Protein AF-A0A7C1BLU1-F1 (afdb_monomer_lite)

pLDDT: mean 86.49, std 14.24, range [40.28, 98.31]

Secondary structure (DSSP, 8-state):
----GGGS--HHHHHHHHHHHHHHHHHHHTHHHHHHHHHHHHHHHHHHHHHHHHHHHHHHHHHHHHHTT-TTHHHHHHHHHHHHHHHHHHHHHHHHHHHHHH-TTTT-SSGGGSS------TT---HHHHHHTTS-S-HHHHHHHT-HHHHHHHHHHHHHHHTTS-HHHHHHHHHHHHHHHHHHHHHHHHHHHHHHHHHHHHHHHHHHHHTTHHHHHHHHHHHHHHHHHHHIIIIIHHHHHHHHH-S-HHHHHHHTTTT-

Foldseek 3Di:
DDDDPVVPADLVNLQVVLLVLLLVLLVPCQPNLQVVLVVLLVVLVVLVLLLVLLLLLLVLLLVLLVQLPDPCSVVVVVVVVVVCVQLVVVLVVLLCVLCVVLVQCPVDPPPPPPDPPPPPVVVDCDPVNVVVLLDDPDVVVCVVVSSRNVSNSVSNVNSNVLSVDDPVSSVVVSVVSVVSNVVSVVSVVVSSVSSSRNSSSVSSNCCSRPNPPVVVSVVSVVVSVVVSVVCSVVPVVQVVCCVPPVDRSVVVVVVCVVVD

Radius of gyration: 22.48 Å; chains: 1; bounding box: 50×52×57 Å

Structure (mmCIF, N/CA/C/O backbone):
data_AF-A0A7C1BLU1-F1
#
_entry.id   AF-A0A7C1BLU1-F1
#
loop_
_atom_site.group_PDB
_atom_site.id
_atom_site.type_symbol
_atom_site.label_atom_id
_atom_site.label_alt_id
_atom_site.label_comp_id
_atom_site.label_asym_id
_atom_site.label_entity_id
_atom_site.label_seq_id
_atom_site.pdbx_PDB_ins_code
_atom_site.Cartn_x
_atom_site.Cartn_y
_atom_site.Cartn_z
_atom_site.occupancy
_atom_site.B_iso_or_equiv
_atom_site.auth_seq_id
_atom_site.auth_comp_id
_atom_site.auth_asym_id
_atom_site.auth_atom_id
_atom_site.pdbx_PDB_model_num
ATOM 1 N N . MET A 1 1 ? -13.754 27.066 -26.733 1.00 41.97 1 MET A N 1
ATOM 2 C CA . MET A 1 1 ? -12.354 26.581 -26.730 1.00 41.97 1 MET A CA 1
ATOM 3 C C . MET A 1 1 ? -12.355 25.057 -26.610 1.00 41.97 1 MET A C 1
ATOM 5 O O . MET A 1 1 ? -12.914 24.528 -25.655 1.00 41.97 1 MET A O 1
ATOM 9 N N . LYS A 1 2 ? -11.877 24.366 -27.651 1.00 43.19 2 LYS A N 1
ATOM 10 C CA . LYS A 1 2 ? -12.062 22.926 -27.914 1.00 43.19 2 LYS A CA 1
ATOM 11 C C . LYS A 1 2 ? -11.505 22.060 -26.770 1.00 43.19 2 LYS A C 1
ATOM 13 O O . LYS A 1 2 ? -10.324 22.132 -26.448 1.00 43.19 2 LYS A O 1
ATOM 18 N N . ARG A 1 3 ? -12.368 21.250 -26.148 1.00 50.28 3 ARG A N 1
ATOM 19 C CA . ARG A 1 3 ? -12.013 20.297 -25.084 1.00 50.28 3 ARG A CA 1
ATOM 20 C C . ARG A 1 3 ? -11.235 19.128 -25.708 1.00 50.28 3 ARG A C 1
ATOM 22 O O . ARG A 1 3 ? -11.831 18.284 -26.366 1.00 50.28 3 ARG A O 1
ATOM 29 N N . GLY A 1 4 ? -9.910 19.133 -25.555 1.00 49.53 4 GLY A N 1
ATOM 30 C CA . GLY A 1 4 ? -9.003 18.144 -26.144 1.00 49.53 4 GLY A CA 1
ATOM 31 C C . GLY A 1 4 ? -9.159 16.731 -25.568 1.00 49.53 4 GLY A C 1
ATOM 32 O O . GLY A 1 4 ? -9.511 16.548 -24.402 1.00 49.53 4 GLY A O 1
ATOM 33 N N . ILE A 1 5 ? -8.847 15.741 -26.407 1.00 56.84 5 ILE A N 1
ATOM 34 C CA . ILE A 1 5 ? -8.922 14.280 -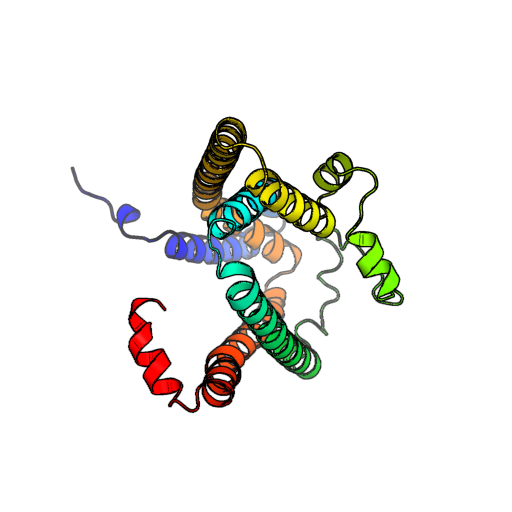26.194 1.00 56.84 5 ILE A CA 1
ATOM 35 C C . ILE A 1 5 ? -8.289 13.815 -24.861 1.00 56.84 5 ILE A C 1
ATOM 37 O O . ILE A 1 5 ? -8.735 12.838 -24.264 1.00 56.84 5 ILE A O 1
ATOM 41 N N . LEU A 1 6 ? -7.334 14.579 -24.323 1.00 55.16 6 LEU A N 1
ATOM 42 C CA . LEU A 1 6 ? -6.614 14.311 -23.072 1.00 55.16 6 LEU A CA 1
ATOM 43 C C . LEU A 1 6 ? -7.488 14.311 -21.798 1.00 55.16 6 LEU A C 1
ATOM 45 O O . LEU A 1 6 ? -7.070 13.750 -20.790 1.00 55.16 6 LEU A O 1
ATOM 49 N N . LYS A 1 7 ? -8.702 14.890 -21.813 1.00 58.62 7 LYS A N 1
ATOM 50 C CA . LYS A 1 7 ? -9.608 14.902 -20.639 1.00 58.62 7 LYS A CA 1
ATOM 51 C C . LYS A 1 7 ? -10.544 13.686 -20.520 1.00 58.62 7 LYS A C 1
ATOM 53 O O . LYS A 1 7 ? -11.301 13.627 -19.556 1.00 58.62 7 LYS A O 1
ATOM 58 N N . LYS A 1 8 ? -10.526 12.740 -21.471 1.00 64.38 8 LYS A N 1
ATOM 59 C CA . LYS A 1 8 ? -11.410 11.551 -21.458 1.00 64.38 8 LYS A CA 1
ATOM 60 C C . LYS A 1 8 ? -10.764 10.268 -20.924 1.00 64.38 8 LYS A C 1
ATOM 62 O O . LYS A 1 8 ? -11.480 9.300 -20.694 1.00 64.38 8 LYS A O 1
ATOM 67 N N . ILE A 1 9 ? -9.445 10.238 -20.744 1.00 73.31 9 ILE A N 1
ATOM 68 C CA . ILE A 1 9 ? -8.729 9.024 -20.335 1.00 73.31 9 ILE A CA 1
ATOM 69 C C . ILE A 1 9 ? -8.684 8.967 -18.805 1.00 73.31 9 ILE A C 1
ATOM 71 O O . ILE A 1 9 ? -8.214 9.904 -18.157 1.00 73.31 9 ILE A O 1
ATOM 75 N N . SER A 1 10 ? -9.197 7.879 -18.227 1.00 87.38 10 SER A N 1
ATOM 76 C CA . SER A 1 10 ? -9.136 7.621 -16.786 1.00 87.38 10 SER A CA 1
ATOM 77 C C . SER A 1 10 ? -7.690 7.376 -16.336 1.00 87.38 10 SER A C 1
ATOM 79 O O . SER A 1 10 ? -6.829 7.016 -17.139 1.00 87.38 10 SER A O 1
ATOM 81 N N . LEU A 1 11 ? -7.401 7.557 -15.043 1.00 86.38 11 LEU A N 1
ATOM 82 C CA . LEU A 1 11 ? -6.055 7.331 -14.501 1.00 86.38 11 LEU A CA 1
ATOM 83 C C . LEU A 1 11 ? -5.484 5.936 -14.854 1.00 86.38 11 LEU A C 1
ATOM 85 O O . LEU A 1 11 ? -4.335 5.883 -15.290 1.00 86.38 11 LEU A O 1
ATOM 89 N N . PRO A 1 12 ? -6.256 4.829 -14.787 1.00 89.88 12 PRO A N 1
ATOM 90 C CA . PRO A 1 12 ? -5.783 3.526 -15.258 1.00 89.88 12 PRO A CA 1
ATOM 91 C C . PRO A 1 12 ? -5.362 3.526 -16.732 1.00 89.88 12 PRO A C 1
ATOM 93 O O . PRO A 1 12 ? -4.345 2.930 -17.075 1.00 89.88 12 PRO A O 1
ATOM 96 N N . GLY A 1 13 ? -6.089 4.232 -17.604 1.00 91.94 13 GLY A N 1
ATOM 97 C CA . GLY A 1 13 ? -5.730 4.348 -19.019 1.00 91.94 13 GLY A CA 1
ATOM 98 C C . GLY A 1 13 ? -4.375 5.031 -19.224 1.00 91.94 13 GLY A C 1
ATOM 99 O O . GLY A 1 13 ? -3.561 4.559 -20.014 1.00 91.94 13 GLY A O 1
ATOM 100 N N . TRP A 1 14 ? -4.090 6.086 -18.455 1.00 92.75 14 TRP A N 1
ATOM 101 C CA . TRP A 1 14 ? -2.772 6.729 -18.455 1.00 92.75 14 TRP A CA 1
ATOM 102 C C . TRP A 1 14 ? -1.664 5.797 -17.973 1.00 92.75 14 TRP A C 1
ATOM 104 O O . TRP A 1 14 ? -0.589 5.780 -18.563 1.00 92.75 14 TRP A O 1
ATOM 114 N N . ILE A 1 15 ? -1.931 4.993 -16.943 1.00 94.19 15 ILE A N 1
ATOM 115 C CA . ILE A 1 15 ? -0.977 3.998 -16.447 1.00 94.19 15 ILE A CA 1
ATOM 116 C C . ILE A 1 15 ? -0.658 2.964 -17.535 1.00 94.19 15 ILE A C 1
ATOM 118 O O . ILE A 1 15 ? 0.515 2.696 -17.781 1.00 94.19 15 ILE A O 1
ATOM 122 N N . PHE A 1 16 ? -1.666 2.435 -18.234 1.00 93.62 16 PHE A N 1
ATOM 123 C CA . PHE A 1 16 ? -1.451 1.495 -19.342 1.00 93.62 16 PHE A CA 1
ATOM 124 C C . PHE A 1 16 ? -0.604 2.096 -20.467 1.00 93.62 16 PHE A C 1
ATOM 126 O O . PHE A 1 16 ? 0.338 1.457 -20.936 1.00 93.62 16 PHE A O 1
ATOM 133 N N . ILE A 1 17 ? -0.897 3.336 -20.868 1.00 95.00 17 ILE A N 1
ATOM 134 C CA . ILE A 1 17 ? -0.112 4.050 -21.883 1.00 95.00 17 ILE A CA 1
ATOM 135 C C . ILE A 1 17 ? 1.338 4.218 -21.412 1.00 95.00 17 ILE A C 1
ATOM 137 O O . ILE A 1 17 ? 2.264 3.923 -22.164 1.00 95.00 17 ILE A O 1
ATOM 141 N N . SER A 1 18 ? 1.546 4.631 -20.162 1.00 95.81 18 SER A N 1
ATOM 142 C CA . SER A 1 18 ? 2.877 4.782 -19.574 1.00 95.81 18 SER A CA 1
ATOM 143 C C . SER A 1 18 ? 3.667 3.483 -19.500 1.00 95.81 18 SER A C 1
ATOM 145 O O . SER A 1 18 ? 4.876 3.513 -19.718 1.00 95.81 18 SER A O 1
ATOM 147 N N . ILE A 1 19 ? 3.011 2.351 -19.226 1.00 94.94 19 ILE A N 1
ATOM 148 C CA . ILE A 1 19 ? 3.654 1.035 -19.283 1.00 94.94 19 ILE A CA 1
ATOM 149 C C . ILE A 1 19 ? 4.168 0.796 -20.700 1.00 94.94 19 ILE A C 1
ATOM 151 O O . ILE A 1 19 ? 5.367 0.603 -20.870 1.00 94.94 19 ILE A O 1
ATOM 155 N N . ILE A 1 20 ? 3.301 0.884 -21.715 1.00 95.25 20 ILE A N 1
ATOM 156 C CA . ILE A 1 20 ? 3.671 0.634 -23.120 1.00 95.25 20 ILE A CA 1
ATOM 157 C C . ILE A 1 20 ? 4.813 1.558 -23.561 1.00 95.25 20 ILE A C 1
ATOM 159 O O . ILE A 1 20 ? 5.793 1.094 -24.146 1.00 95.25 20 ILE A O 1
ATOM 163 N N . LEU A 1 21 ? 4.717 2.851 -23.241 1.00 96.38 21 LEU A N 1
ATOM 164 C CA . LEU A 1 21 ? 5.762 3.826 -23.546 1.00 96.38 21 LEU A CA 1
ATOM 165 C C . LEU A 1 21 ? 7.070 3.513 -22.815 1.00 96.38 21 LEU A C 1
ATOM 167 O O . LEU A 1 21 ? 8.132 3.620 -23.420 1.00 96.38 21 LEU A O 1
ATOM 171 N N . GLY A 1 22 ? 7.007 3.103 -21.547 1.00 95.75 22 GLY A N 1
ATOM 172 C CA . GLY A 1 22 ? 8.181 2.725 -20.762 1.00 95.75 22 GLY A CA 1
ATOM 173 C C . GLY A 1 22 ? 8.882 1.504 -21.348 1.00 95.75 22 GLY A C 1
ATOM 174 O O . GLY A 1 22 ? 10.100 1.518 -21.514 1.00 95.75 22 GLY A O 1
ATOM 175 N N . VAL A 1 23 ? 8.119 0.486 -21.759 1.00 95.00 23 VAL A N 1
ATOM 176 C CA . VAL A 1 23 ? 8.663 -0.687 -22.462 1.00 95.00 23 VAL A CA 1
ATOM 177 C C . VAL A 1 23 ? 9.335 -0.273 -23.766 1.00 95.00 23 VAL A C 1
ATOM 179 O O . VAL A 1 23 ? 10.499 -0.605 -23.984 1.00 95.00 23 VAL A O 1
ATOM 182 N N . ALA A 1 24 ? 8.636 0.481 -24.618 1.00 95.50 24 ALA A N 1
ATOM 183 C CA . ALA A 1 24 ? 9.173 0.925 -25.902 1.00 95.50 24 ALA A CA 1
ATOM 184 C C . ALA A 1 24 ? 10.463 1.742 -25.722 1.00 95.50 24 ALA A C 1
ATOM 186 O O . ALA A 1 24 ? 11.465 1.486 -26.389 1.00 95.50 24 ALA A O 1
ATOM 187 N N . ALA A 1 25 ? 10.468 2.679 -24.774 1.00 94.62 25 ALA A N 1
ATOM 188 C CA . ALA A 1 25 ? 11.628 3.503 -24.474 1.00 94.62 25 ALA A CA 1
ATOM 189 C C . ALA A 1 25 ? 12.804 2.675 -23.925 1.00 94.62 25 ALA A C 1
ATOM 191 O O . ALA A 1 25 ? 13.941 2.879 -24.353 1.00 94.62 25 ALA A O 1
ATOM 192 N N . GLY A 1 26 ? 12.538 1.701 -23.048 1.00 93.75 26 GLY A N 1
ATOM 193 C CA . GLY A 1 26 ? 13.549 0.777 -22.528 1.00 93.75 26 GLY A CA 1
ATOM 194 C C . GLY A 1 26 ? 14.226 -0.053 -23.625 1.00 93.75 26 GLY A C 1
ATOM 195 O O . GLY A 1 26 ? 15.445 -0.213 -23.602 1.00 93.75 26 GLY A O 1
ATOM 196 N N . LEU A 1 27 ? 13.470 -0.514 -24.630 1.00 93.69 27 LEU A N 1
ATOM 197 C CA . LEU A 1 27 ? 14.014 -1.282 -25.760 1.00 93.69 27 LEU A CA 1
ATOM 198 C C . LEU A 1 27 ? 14.817 -0.433 -26.744 1.00 93.69 27 LEU A C 1
ATOM 200 O O . LEU A 1 27 ? 15.867 -0.872 -27.219 1.00 93.69 27 LEU A O 1
ATOM 204 N N . LEU A 1 28 ? 14.304 0.753 -27.079 1.00 94.12 28 LEU A N 1
ATOM 205 C CA . LEU A 1 28 ? 14.889 1.613 -28.109 1.00 94.12 28 LEU A CA 1
ATOM 206 C C . LEU A 1 28 ? 16.139 2.339 -27.605 1.00 94.12 28 LEU A C 1
ATOM 208 O O . LEU A 1 28 ? 17.110 2.479 -28.346 1.00 94.12 28 LEU A O 1
ATOM 212 N N . LEU A 1 29 ? 16.121 2.805 -26.353 1.00 93.19 29 LEU A N 1
ATOM 213 C CA . LEU A 1 29 ? 17.175 3.658 -25.798 1.00 93.19 29 LEU A CA 1
ATOM 214 C C . LEU A 1 29 ? 18.165 2.897 -24.905 1.00 93.19 29 LEU A C 1
ATOM 216 O O . LEU A 1 29 ? 19.281 3.385 -24.714 1.00 93.19 29 LEU A O 1
ATOM 220 N N . LYS A 1 30 ? 17.790 1.713 -24.393 1.00 90.56 30 LYS A N 1
ATOM 221 C CA . LYS A 1 30 ? 18.631 0.828 -23.565 1.00 90.56 30 LYS A CA 1
ATOM 222 C C . LYS A 1 30 ? 19.368 1.606 -22.462 1.00 90.56 30 LYS A C 1
ATOM 224 O O . LYS A 1 30 ? 18.734 2.315 -21.683 1.00 90.56 30 LYS A O 1
ATOM 229 N N . GLU A 1 31 ? 20.696 1.533 -22.413 1.00 88.50 31 GLU A N 1
ATOM 230 C CA . GLU A 1 31 ? 21.528 2.178 -21.387 1.00 88.50 31 GLU A CA 1
ATOM 231 C C . GLU A 1 31 ? 21.310 3.695 -21.286 1.00 88.50 31 GLU A C 1
ATOM 233 O O . GLU A 1 31 ? 21.351 4.249 -20.188 1.00 88.50 31 GLU A O 1
ATOM 238 N N . ARG A 1 32 ? 20.985 4.376 -22.397 1.00 91.38 32 ARG A N 1
ATOM 239 C CA . ARG A 1 32 ? 20.816 5.842 -22.416 1.00 91.38 32 ARG A CA 1
ATOM 240 C C . ARG A 1 32 ? 19.662 6.320 -21.541 1.00 91.38 32 ARG A C 1
ATOM 242 O O . ARG A 1 32 ? 19.722 7.428 -21.017 1.00 91.38 32 ARG A O 1
ATOM 249 N N . ILE A 1 33 ? 18.609 5.511 -21.391 1.00 93.00 33 ILE A N 1
ATOM 250 C CA . ILE A 1 33 ? 17.438 5.885 -20.586 1.00 93.00 33 ILE A CA 1
ATOM 251 C C . ILE A 1 33 ? 17.508 5.355 -19.150 1.00 93.00 33 ILE A C 1
ATOM 253 O O . ILE A 1 33 ? 16.701 5.772 -18.317 1.00 93.00 33 ILE A O 1
ATOM 257 N N . TYR A 1 34 ? 18.454 4.462 -18.841 1.00 91.88 34 TYR A N 1
ATOM 258 C CA . TYR A 1 34 ? 18.506 3.767 -17.554 1.00 91.88 34 TYR A CA 1
ATOM 259 C C . TYR A 1 34 ? 18.605 4.742 -16.377 1.00 91.88 34 TYR A C 1
ATOM 261 O O . TYR A 1 34 ? 17.730 4.727 -15.517 1.00 91.88 34 TYR A O 1
ATOM 269 N N . SER A 1 35 ? 19.602 5.635 -16.367 1.00 93.25 35 SER A N 1
ATOM 270 C CA . SER A 1 35 ? 19.823 6.550 -15.235 1.00 93.25 35 SER A CA 1
ATOM 271 C C . SER A 1 35 ? 18.616 7.455 -14.977 1.00 93.25 35 SER A C 1
ATOM 273 O O . SER A 1 35 ? 18.165 7.570 -13.843 1.00 93.25 35 SER A O 1
ATOM 275 N N . PHE A 1 36 ? 18.061 8.066 -16.026 1.00 94.31 36 PHE A N 1
ATOM 276 C CA . PHE A 1 36 ? 16.905 8.958 -15.914 1.00 94.31 36 PHE A CA 1
ATOM 277 C C . PHE A 1 36 ? 15.650 8.216 -15.433 1.00 94.31 36 PHE A C 1
ATOM 279 O O . PHE A 1 36 ? 14.961 8.664 -14.515 1.00 94.31 36 PHE A O 1
ATOM 286 N N . SER A 1 37 ? 15.377 7.051 -16.026 1.00 93.69 37 SER A N 1
ATOM 287 C CA . SER A 1 37 ? 14.213 6.230 -15.681 1.00 93.69 37 SER A CA 1
ATOM 288 C C . SER A 1 37 ? 14.316 5.658 -14.272 1.00 93.69 37 SER A C 1
ATOM 290 O O . SER A 1 37 ? 13.315 5.618 -13.559 1.00 93.69 37 SER A O 1
ATOM 292 N N . ALA A 1 38 ? 15.524 5.266 -13.854 1.00 92.69 38 ALA A N 1
ATOM 293 C CA . ALA A 1 38 ? 15.796 4.786 -12.509 1.00 92.69 38 ALA A CA 1
ATOM 294 C C . ALA A 1 38 ? 15.504 5.867 -11.471 1.00 92.69 38 ALA A C 1
ATOM 296 O O . ALA A 1 38 ? 14.710 5.622 -10.570 1.00 92.69 38 ALA A O 1
ATOM 297 N N . THR A 1 39 ? 16.030 7.083 -11.648 1.00 95.19 39 THR A N 1
ATOM 298 C CA . THR A 1 39 ? 15.762 8.193 -10.724 1.00 95.19 39 THR A CA 1
ATOM 299 C C . THR A 1 39 ? 14.268 8.490 -10.606 1.00 95.19 39 THR A C 1
ATOM 301 O O . THR A 1 39 ? 13.753 8.621 -9.499 1.00 95.19 39 THR A O 1
ATOM 304 N N . ILE A 1 40 ? 13.542 8.549 -11.726 1.00 95.50 40 ILE A N 1
ATOM 305 C CA . ILE A 1 40 ? 12.093 8.801 -11.710 1.00 95.50 40 ILE A CA 1
ATOM 306 C C . ILE A 1 40 ? 11.328 7.672 -11.013 1.00 95.50 40 ILE A C 1
ATOM 308 O O . ILE A 1 40 ? 10.437 7.938 -10.202 1.00 95.50 40 ILE A O 1
ATOM 312 N N . GLY A 1 41 ? 11.665 6.419 -11.327 1.00 93.81 41 GLY A N 1
ATOM 313 C CA . GLY A 1 41 ? 11.033 5.254 -10.719 1.00 93.81 41 GLY A CA 1
ATOM 314 C C . GLY A 1 41 ? 11.282 5.191 -9.214 1.00 93.81 41 GLY A C 1
ATOM 315 O O . GLY A 1 41 ? 10.340 5.004 -8.445 1.00 93.81 41 GLY A O 1
ATOM 316 N N . ASP A 1 42 ? 12.521 5.426 -8.787 1.00 94.56 42 ASP A N 1
ATOM 317 C CA . ASP A 1 42 ? 12.920 5.371 -7.382 1.00 94.56 42 ASP A CA 1
ATOM 318 C C . ASP A 1 42 ? 12.293 6.528 -6.580 1.00 94.56 42 ASP A C 1
ATOM 320 O O . ASP A 1 42 ? 11.784 6.299 -5.483 1.00 94.56 42 ASP A O 1
ATOM 324 N N . ILE A 1 43 ? 12.209 7.745 -7.144 1.00 96.12 43 ILE A N 1
ATOM 325 C CA . ILE A 1 43 ? 11.453 8.859 -6.538 1.00 96.12 43 ILE A CA 1
ATOM 326 C C . ILE A 1 43 ? 9.994 8.453 -6.317 1.00 96.12 43 ILE A C 1
ATOM 328 O O . ILE A 1 43 ? 9.456 8.652 -5.228 1.00 96.12 43 ILE A O 1
ATOM 332 N N . PHE A 1 44 ? 9.347 7.862 -7.323 1.00 96.31 44 PHE A N 1
ATOM 333 C CA . PHE A 1 44 ? 7.952 7.448 -7.203 1.00 96.31 44 PHE A CA 1
ATOM 334 C C . PHE A 1 44 ? 7.753 6.359 -6.139 1.00 96.31 44 PHE A C 1
ATOM 336 O O . PHE A 1 44 ? 6.846 6.469 -5.310 1.00 96.31 44 PHE A O 1
ATOM 343 N N . LEU A 1 45 ? 8.620 5.342 -6.111 1.00 94.81 45 LEU A N 1
ATOM 344 C CA . LEU A 1 45 ? 8.585 4.297 -5.084 1.00 94.81 45 LEU A CA 1
ATOM 345 C C . LEU A 1 45 ? 8.811 4.872 -3.681 1.00 94.81 45 LEU A C 1
ATOM 347 O O . LEU A 1 45 ? 8.114 4.480 -2.746 1.00 94.81 45 LEU A O 1
ATOM 351 N N . ASN A 1 46 ? 9.726 5.830 -3.530 1.00 95.06 46 ASN A N 1
ATOM 352 C CA . ASN A 1 46 ? 9.979 6.495 -2.254 1.00 95.06 46 ASN A CA 1
ATOM 353 C C . ASN A 1 46 ? 8.783 7.333 -1.792 1.00 95.06 46 ASN A C 1
ATOM 355 O O . ASN A 1 46 ? 8.438 7.286 -0.613 1.00 95.06 46 ASN A O 1
ATOM 359 N N . LEU A 1 47 ? 8.090 8.029 -2.701 1.00 95.88 47 LEU A N 1
ATOM 360 C CA . LEU A 1 47 ? 6.849 8.741 -2.374 1.00 95.88 47 LEU A CA 1
ATOM 361 C C . LEU A 1 47 ? 5.757 7.783 -1.870 1.00 95.88 47 LEU A C 1
ATOM 363 O O . LEU A 1 47 ? 5.088 8.085 -0.880 1.00 95.88 47 LEU A O 1
ATOM 367 N N . LEU A 1 48 ? 5.601 6.613 -2.502 1.00 93.56 48 LEU A N 1
ATOM 368 C CA . LEU A 1 48 ? 4.663 5.582 -2.042 1.00 93.56 48 LEU A CA 1
ATOM 369 C C . LEU A 1 48 ? 5.060 5.013 -0.670 1.00 93.56 48 LEU A C 1
ATOM 371 O O . LEU A 1 48 ? 4.215 4.902 0.222 1.00 93.56 48 LEU A O 1
ATOM 375 N N . LYS A 1 49 ? 6.342 4.691 -0.460 1.00 91.62 49 LYS A N 1
ATOM 376 C CA . LYS A 1 49 ? 6.843 4.197 0.835 1.00 91.62 49 LYS A CA 1
ATOM 377 C C . LYS A 1 49 ? 6.646 5.230 1.951 1.00 91.62 49 LYS A C 1
ATOM 379 O O . LYS A 1 49 ? 6.191 4.867 3.033 1.00 91.62 49 LYS A O 1
ATOM 384 N N . MET A 1 50 ? 6.898 6.509 1.665 1.00 94.19 50 MET A N 1
ATOM 385 C CA . MET A 1 50 ? 6.755 7.620 2.613 1.00 94.19 50 MET A CA 1
ATOM 386 C C . MET A 1 50 ? 5.329 7.742 3.163 1.00 94.19 50 MET A C 1
ATOM 388 O O . MET A 1 50 ? 5.153 7.973 4.357 1.00 94.19 50 MET A O 1
ATOM 392 N N . ILE A 1 51 ? 4.306 7.580 2.315 1.00 95.44 51 ILE A N 1
ATOM 393 C CA . ILE A 1 51 ? 2.909 7.751 2.743 1.00 95.44 51 ILE A CA 1
ATOM 394 C C . ILE A 1 51 ? 2.329 6.507 3.428 1.00 95.44 51 ILE A C 1
ATOM 396 O O . ILE A 1 51 ? 1.376 6.619 4.197 1.00 95.44 51 ILE A O 1
ATOM 400 N N . THR A 1 52 ? 2.906 5.327 3.181 1.00 94.69 52 THR A N 1
ATOM 401 C CA . THR A 1 52 ? 2.326 4.039 3.589 1.00 94.69 52 THR A CA 1
ATOM 402 C C . THR A 1 52 ? 2.144 3.937 5.106 1.00 94.69 52 THR A C 1
ATOM 404 O O . THR A 1 52 ? 1.038 3.671 5.570 1.00 94.69 52 THR A O 1
ATOM 407 N N . LEU A 1 53 ? 3.189 4.184 5.903 1.00 96.00 53 LEU A N 1
ATOM 408 C CA . LEU A 1 53 ? 3.113 4.030 7.363 1.00 96.00 53 LEU A CA 1
ATOM 409 C C . LEU A 1 53 ? 2.214 5.079 8.050 1.00 96.00 53 LEU A C 1
ATOM 411 O O . LEU A 1 53 ? 1.373 4.680 8.858 1.00 96.00 53 LEU A O 1
ATOM 415 N N . PRO A 1 54 ? 2.317 6.390 7.745 1.00 95.75 54 PRO A N 1
ATOM 416 C CA . PRO A 1 54 ? 1.397 7.394 8.290 1.00 95.75 54 PRO A CA 1
ATOM 417 C C . PRO A 1 54 ? -0.071 7.128 7.935 1.00 95.75 54 PRO A C 1
ATOM 419 O O . PRO A 1 54 ? -0.964 7.313 8.770 1.00 95.75 54 PRO A O 1
ATOM 422 N N . LEU A 1 55 ? -0.330 6.660 6.709 1.00 97.12 55 LEU A N 1
ATOM 423 C CA . LEU A 1 55 ? -1.673 6.295 6.270 1.00 97.12 55 LEU A CA 1
ATOM 424 C C . LEU A 1 55 ? -2.198 5.077 7.034 1.00 97.12 55 LEU A C 1
ATOM 426 O O . LEU A 1 55 ? -3.324 5.123 7.520 1.00 97.12 55 LEU A O 1
ATOM 430 N N . ILE A 1 56 ? -1.390 4.023 7.199 1.00 97.12 56 ILE A N 1
ATOM 431 C CA . ILE A 1 56 ? -1.750 2.851 8.015 1.00 97.12 56 ILE A CA 1
ATOM 432 C C . ILE A 1 56 ? -2.076 3.287 9.447 1.00 97.12 56 ILE A C 1
ATOM 434 O O . ILE A 1 56 ? -3.115 2.899 9.981 1.00 97.12 56 ILE A O 1
ATOM 438 N N . PHE A 1 57 ? -1.230 4.129 10.047 1.00 98.12 57 PHE A N 1
ATOM 439 C CA . PHE A 1 57 ? -1.418 4.586 11.420 1.00 98.12 57 PHE A CA 1
ATOM 440 C C . PHE A 1 57 ? -2.738 5.326 11.619 1.00 98.12 57 PHE A C 1
ATOM 442 O O . PHE A 1 57 ? -3.535 4.976 12.494 1.00 98.12 57 PHE A O 1
ATOM 449 N N . THR A 1 58 ? -2.983 6.331 10.782 1.00 97.88 58 THR A N 1
ATOM 450 C CA . THR A 1 58 ? -4.203 7.139 10.862 1.00 97.88 58 THR A CA 1
ATOM 451 C C . THR A 1 58 ? -5.440 6.316 10.506 1.00 97.88 58 THR A C 1
ATOM 453 O O . THR A 1 58 ? -6.403 6.339 11.265 1.00 97.88 58 THR A O 1
ATOM 456 N N . SER A 1 59 ? -5.397 5.516 9.436 1.00 97.31 59 SER A N 1
ATOM 457 C CA . SER A 1 59 ? -6.523 4.698 8.965 1.00 97.31 59 SER A CA 1
ATOM 458 C C . SER A 1 59 ? -6.950 3.617 9.959 1.00 97.31 59 SER A C 1
ATOM 460 O O . SER A 1 59 ? -8.143 3.449 10.214 1.00 97.31 59 SER A O 1
ATOM 462 N N . ILE A 1 60 ? -5.999 2.887 10.548 1.00 96.31 60 ILE A N 1
ATOM 463 C CA . ILE A 1 60 ? -6.325 1.838 11.521 1.00 96.31 60 ILE A CA 1
ATOM 464 C C . ILE A 1 60 ? -6.836 2.466 12.817 1.00 96.31 60 ILE A C 1
ATOM 466 O O . ILE A 1 60 ? -7.834 1.997 13.368 1.00 96.31 60 ILE A O 1
ATOM 470 N N . SER A 1 61 ? -6.199 3.543 13.286 1.00 96.75 61 SER A N 1
ATOM 471 C CA . SER A 1 61 ? -6.622 4.221 14.515 1.00 96.75 61 SER A CA 1
ATOM 472 C C . SER A 1 61 ? -8.049 4.769 14.392 1.00 96.75 61 SER A C 1
ATOM 474 O O . SER A 1 61 ? -8.877 4.496 15.264 1.00 96.75 61 SER A O 1
ATOM 476 N N . THR A 1 62 ? -8.380 5.473 13.299 1.00 95.75 62 THR A N 1
ATOM 477 C CA . THR A 1 62 ? -9.749 5.970 13.047 1.00 95.75 62 THR A CA 1
ATOM 478 C C . THR A 1 62 ? -10.739 4.830 12.830 1.00 95.75 62 THR A C 1
ATOM 480 O O . THR A 1 62 ? -11.848 4.870 13.367 1.00 95.75 62 THR A O 1
ATOM 483 N N . GLY A 1 63 ? -10.324 3.772 12.125 1.00 93.00 63 GLY A N 1
ATOM 484 C CA . GLY A 1 63 ? -11.113 2.560 11.928 1.00 93.00 63 GLY A CA 1
ATOM 485 C C . GLY A 1 63 ? -11.566 1.951 13.255 1.00 93.00 63 GLY A C 1
ATOM 486 O O . GLY A 1 63 ? -12.761 1.741 13.457 1.00 93.00 63 GLY A O 1
ATOM 487 N N . VAL A 1 64 ? -10.653 1.755 14.209 1.00 91.19 64 VAL A N 1
ATOM 488 C CA . VAL A 1 64 ? -11.002 1.214 15.535 1.00 91.19 64 VAL A CA 1
ATOM 489 C C . VAL A 1 64 ? -11.894 2.173 16.331 1.00 91.19 64 VAL A C 1
ATOM 491 O O . VAL A 1 64 ? -12.855 1.723 16.962 1.00 91.19 64 VAL A O 1
ATOM 494 N N . ILE A 1 65 ? -11.631 3.484 16.279 1.00 92.12 65 ILE A N 1
ATOM 495 C CA . ILE A 1 65 ? -12.441 4.491 16.989 1.00 92.12 65 ILE A CA 1
ATOM 496 C C . ILE A 1 65 ? -13.891 4.487 16.499 1.00 92.12 65 ILE A C 1
ATOM 498 O O . ILE A 1 65 ? -14.809 4.476 17.320 1.00 92.12 65 ILE A O 1
ATOM 502 N N . SER A 1 66 ? -14.098 4.431 15.180 1.00 86.62 66 SER A N 1
ATOM 503 C CA . SER A 1 66 ? -15.434 4.422 14.565 1.00 86.62 66 SER A CA 1
ATOM 504 C C . SER A 1 66 ? -16.280 3.212 14.983 1.00 86.62 66 SER A C 1
ATOM 506 O O . SER A 1 66 ? -17.505 3.289 15.076 1.00 86.62 66 SER A O 1
ATOM 508 N N . VAL A 1 67 ? -15.614 2.099 15.292 1.00 81.31 67 VAL A N 1
ATOM 509 C CA . VAL A 1 67 ? -16.220 0.823 15.676 1.00 81.31 67 VAL A CA 1
ATOM 510 C C . VAL A 1 67 ? -16.555 0.852 17.183 1.00 81.31 67 VAL A C 1
ATOM 512 O O . VAL A 1 67 ? -17.640 0.432 17.576 1.00 81.31 67 VAL A O 1
ATOM 515 N N . GLY A 1 68 ? -15.710 1.447 18.037 1.00 66.19 68 GLY A N 1
ATOM 516 C CA . GLY A 1 68 ? -15.762 1.398 19.515 1.00 66.19 68 GLY A CA 1
ATOM 517 C C . GLY A 1 68 ? -17.034 1.858 20.260 1.00 66.19 68 GLY A C 1
ATOM 518 O O . GLY A 1 68 ? -17.113 1.662 21.471 1.00 66.19 68 GLY A O 1
ATOM 519 N N . GLY A 1 69 ? -18.040 2.441 19.598 1.00 64.81 69 GLY A N 1
ATOM 520 C CA . GLY A 1 69 ? -19.247 2.983 20.247 1.00 64.81 69 GLY A CA 1
ATOM 521 C C . GLY A 1 69 ? -20.404 1.999 20.500 1.00 64.81 69 GLY A C 1
ATOM 522 O O . GLY A 1 69 ? -21.353 2.345 21.204 1.00 64.81 69 GLY A O 1
ATOM 523 N N . SER A 1 70 ? -20.381 0.786 19.935 1.00 60.28 70 SER A N 1
ATOM 524 C CA . SER A 1 70 ? -21.546 -0.119 19.984 1.00 60.28 70 SER A CA 1
ATOM 525 C C . SER A 1 70 ? -21.501 -1.112 21.152 1.00 60.28 70 SER A C 1
ATOM 527 O O . SER A 1 70 ? -20.534 -1.846 21.334 1.00 60.28 70 SER A O 1
ATOM 529 N N . LYS A 1 71 ? -22.597 -1.252 21.907 1.00 63.31 71 LYS A N 1
ATOM 530 C CA . LYS A 1 71 ? -22.737 -2.295 22.950 1.00 63.31 71 LYS A CA 1
ATOM 531 C C . LYS A 1 71 ? -22.676 -3.733 22.395 1.00 63.31 71 LYS A C 1
ATOM 533 O O . LYS A 1 71 ? -22.395 -4.661 23.143 1.00 63.31 71 LYS A O 1
ATOM 538 N N . ASN A 1 72 ? -22.877 -3.921 21.086 1.00 60.91 72 ASN A N 1
ATOM 539 C CA . ASN A 1 72 ? -22.845 -5.230 20.412 1.00 60.91 72 ASN A CA 1
ATOM 540 C C . ASN A 1 72 ? -21.501 -5.546 19.729 1.00 60.91 72 ASN A C 1
ATOM 542 O O . ASN A 1 72 ? -21.359 -6.576 19.060 1.00 60.91 72 ASN A O 1
ATOM 546 N N . LEU A 1 73 ? -20.507 -4.673 19.896 1.00 65.81 73 LEU A N 1
ATOM 547 C CA . LEU A 1 73 ? -19.264 -4.704 19.136 1.00 65.81 73 LEU A CA 1
ATOM 548 C C . LEU A 1 73 ? -18.392 -5.921 19.417 1.00 65.81 73 LEU A C 1
ATOM 550 O O . LEU A 1 73 ? -17.787 -6.449 18.495 1.00 65.81 73 LEU A O 1
ATOM 554 N N . GLY A 1 74 ? -18.361 -6.408 20.659 1.00 71.19 74 GLY A N 1
ATOM 555 C CA . GLY A 1 74 ? -17.570 -7.592 21.002 1.00 71.19 74 GLY A CA 1
ATOM 556 C C . GLY A 1 74 ? -18.046 -8.836 20.247 1.00 71.19 74 GLY A C 1
ATOM 557 O O . GLY A 1 74 ? -17.241 -9.568 19.680 1.00 71.19 74 GLY A O 1
ATOM 558 N N . ARG A 1 75 ? -19.369 -9.045 20.161 1.00 79.44 75 ARG A N 1
ATOM 559 C CA . ARG A 1 75 ? -19.948 -10.226 19.500 1.00 79.44 75 ARG A CA 1
ATOM 560 C C . ARG A 1 75 ? -19.885 -10.129 17.978 1.00 79.44 75 ARG A C 1
ATOM 562 O O . ARG A 1 75 ? -19.584 -11.127 17.328 1.00 79.44 75 ARG A O 1
ATOM 569 N N . VAL A 1 76 ? -20.193 -8.962 17.409 1.00 81.38 76 VAL A N 1
ATOM 570 C CA . VAL A 1 76 ? -20.132 -8.758 15.951 1.00 81.38 76 VAL A CA 1
ATOM 571 C C . VAL A 1 76 ? -18.677 -8.694 15.489 1.00 81.38 76 VAL A C 1
ATOM 573 O O . VAL A 1 76 ? -18.310 -9.400 14.560 1.00 81.38 76 VAL A O 1
ATOM 576 N N . GLY A 1 77 ? -17.827 -7.947 16.195 1.00 80.00 77 GLY A N 1
ATOM 577 C CA . GLY A 1 77 ? -16.399 -7.816 15.910 1.00 80.00 77 GLY A CA 1
ATOM 578 C C . GLY A 1 77 ? -15.658 -9.146 15.968 1.00 80.00 77 GLY A C 1
ATOM 579 O O . GLY A 1 77 ? -14.921 -9.454 15.039 1.00 80.00 77 GLY A O 1
ATOM 580 N N . LEU A 1 78 ? -15.906 -9.987 16.981 1.00 82.94 78 LEU A N 1
ATOM 581 C CA . LEU A 1 78 ? -15.273 -11.308 17.055 1.00 82.94 78 LEU A CA 1
ATOM 582 C C . LEU A 1 78 ? -15.684 -12.214 15.885 1.00 82.94 78 LEU A C 1
ATOM 584 O O . LEU A 1 78 ? -14.834 -12.887 15.308 1.00 82.94 78 LEU A O 1
ATOM 588 N N . LYS A 1 79 ? -16.967 -12.202 15.493 1.00 86.44 79 LYS A N 1
ATOM 589 C CA . LYS A 1 79 ? -17.437 -12.943 14.310 1.00 86.44 79 LYS A CA 1
ATOM 590 C C . LYS A 1 79 ? -16.777 -12.438 13.028 1.00 86.44 79 LYS A C 1
ATOM 592 O O . LYS A 1 79 ? -16.363 -13.249 12.207 1.00 86.44 79 LYS A O 1
ATOM 597 N N . THR A 1 80 ? -16.647 -11.122 12.877 1.00 86.00 80 THR A N 1
ATOM 598 C CA . THR A 1 80 ? -15.996 -10.499 11.719 1.00 86.00 80 THR A CA 1
ATOM 599 C C . THR A 1 80 ? -14.502 -10.814 11.669 1.00 86.00 80 THR A C 1
ATOM 601 O O . THR A 1 80 ? -13.996 -11.173 10.611 1.00 86.00 80 THR A O 1
ATOM 604 N N . ILE A 1 81 ? -13.796 -10.752 12.802 1.00 87.19 81 ILE A N 1
ATOM 605 C CA . ILE A 1 81 ? -12.379 -11.134 12.899 1.00 87.19 81 ILE A CA 1
ATOM 606 C C . ILE A 1 81 ? -12.203 -12.605 12.521 1.00 87.19 81 ILE A C 1
ATOM 608 O O . ILE A 1 81 ? -11.355 -12.924 11.692 1.00 87.19 81 ILE A O 1
ATOM 612 N N . LEU A 1 82 ? -13.030 -13.495 13.076 1.00 89.00 82 LEU A N 1
ATOM 613 C CA . LEU A 1 82 ? -12.968 -14.920 12.760 1.00 89.00 82 LEU A CA 1
ATOM 614 C C . LEU A 1 82 ? -13.220 -15.175 11.267 1.00 89.00 82 LEU A C 1
ATOM 616 O O . LEU A 1 82 ? -12.487 -15.938 10.641 1.00 89.00 82 LEU A O 1
ATOM 620 N N . TYR A 1 83 ? -14.209 -14.495 10.683 1.00 89.88 83 TYR A N 1
ATOM 621 C CA . TYR A 1 83 ? -14.483 -14.548 9.249 1.00 89.88 83 TYR A CA 1
ATOM 622 C C . TYR A 1 83 ? -13.283 -14.080 8.411 1.00 89.88 83 TYR A C 1
ATOM 624 O O . TYR A 1 83 ? -12.902 -14.768 7.461 1.00 89.88 83 TYR A O 1
ATOM 632 N N . TYR A 1 84 ? -12.649 -12.957 8.763 1.00 90.88 84 TYR A N 1
ATOM 633 C CA . TYR A 1 84 ? -11.473 -12.456 8.044 1.00 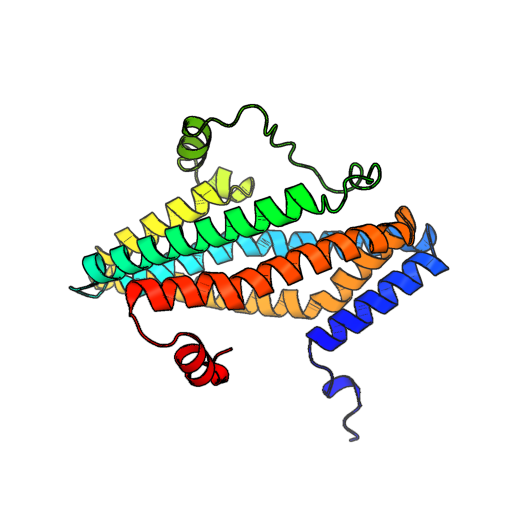90.88 84 TYR A CA 1
ATOM 634 C C . TYR A 1 84 ? -10.265 -13.385 8.171 1.00 90.88 84 TYR A C 1
ATOM 636 O O . TYR A 1 84 ? -9.575 -13.602 7.178 1.00 90.88 84 TYR A O 1
ATOM 644 N N . ILE A 1 85 ? -10.028 -13.972 9.348 1.00 91.50 85 ILE A N 1
ATOM 645 C CA . ILE A 1 85 ? -8.933 -14.932 9.549 1.00 91.50 85 ILE A CA 1
ATOM 646 C C . ILE A 1 85 ? -9.164 -16.178 8.691 1.00 91.50 85 ILE A C 1
ATOM 648 O O . ILE A 1 85 ? -8.262 -16.592 7.968 1.00 91.50 85 ILE A O 1
ATOM 652 N N . LEU A 1 86 ? -10.369 -16.754 8.728 1.00 90.94 86 LEU A N 1
ATOM 653 C CA . LEU A 1 86 ? -10.694 -17.961 7.965 1.00 90.94 86 LEU A CA 1
ATOM 654 C C . LEU A 1 86 ? -10.632 -17.715 6.453 1.00 90.94 86 LEU A C 1
ATOM 656 O O . LEU A 1 86 ? -9.991 -18.481 5.737 1.00 90.94 86 LEU A O 1
ATOM 660 N N . SER A 1 87 ? -11.251 -16.638 5.962 1.00 92.88 87 SER A N 1
ATOM 661 C CA . SER A 1 87 ? -11.217 -16.290 4.533 1.00 92.88 87 SER A CA 1
ATOM 662 C C . SER A 1 87 ? -9.800 -15.983 4.045 1.00 92.88 87 SER A C 1
ATOM 664 O O . SER A 1 87 ? -9.398 -16.506 3.005 1.00 92.88 87 SER A O 1
ATOM 666 N N . SER A 1 88 ? -9.006 -15.236 4.820 1.00 93.50 88 SER A N 1
ATOM 667 C CA . SER A 1 88 ? -7.599 -14.965 4.492 1.00 93.50 88 SER A CA 1
ATOM 668 C C . SER A 1 88 ? -6.756 -16.236 4.502 1.00 93.50 88 SER A C 1
ATOM 670 O O . SER A 1 88 ? -5.927 -16.411 3.617 1.00 93.50 88 SER A O 1
ATOM 672 N N . LEU A 1 89 ? -6.978 -17.156 5.446 1.00 93.75 89 LEU A N 1
ATOM 673 C CA . LEU A 1 89 ? -6.265 -18.434 5.481 1.00 93.75 89 LEU A CA 1
ATOM 674 C C . LEU A 1 89 ? -6.567 -19.262 4.229 1.00 93.75 89 LEU A C 1
ATOM 676 O O . LEU A 1 89 ? -5.646 -19.772 3.596 1.00 93.75 89 LEU A O 1
ATOM 680 N N . VAL A 1 90 ? -7.835 -19.332 3.816 1.00 93.50 90 VAL A N 1
ATOM 681 C CA . VAL A 1 90 ? -8.226 -19.999 2.565 1.00 93.50 90 VAL A CA 1
ATOM 682 C C . VAL A 1 90 ? -7.596 -19.308 1.345 1.00 93.50 90 VAL A C 1
ATOM 684 O O . VAL A 1 90 ? -7.111 -19.996 0.443 1.00 93.50 90 VAL A O 1
ATOM 687 N N . ALA A 1 91 ? -7.543 -17.971 1.318 1.00 94.69 91 ALA A N 1
ATOM 688 C CA . ALA A 1 91 ? -6.873 -17.213 0.257 1.00 94.69 91 ALA A CA 1
ATOM 689 C C . ALA A 1 91 ? -5.366 -17.511 0.198 1.00 94.69 91 ALA A C 1
ATOM 691 O O . ALA A 1 91 ? -4.837 -17.781 -0.879 1.00 94.69 91 ALA A O 1
ATOM 692 N N . ILE A 1 92 ? -4.686 -17.519 1.350 1.00 94.56 92 ILE A N 1
ATOM 693 C CA . ILE A 1 92 ? -3.252 -17.812 1.473 1.00 94.56 92 ILE A CA 1
ATOM 694 C C . ILE A 1 92 ? -2.960 -19.239 1.013 1.00 94.56 92 ILE A C 1
ATOM 696 O O . ILE A 1 92 ? -2.050 -19.433 0.214 1.00 94.56 92 ILE A O 1
ATOM 700 N N . VAL A 1 93 ? -3.740 -20.230 1.456 1.00 94.50 93 VAL A N 1
ATOM 701 C CA . VAL A 1 93 ? -3.577 -21.628 1.021 1.00 94.50 93 VAL A CA 1
ATOM 702 C C . VAL A 1 93 ? -3.772 -21.750 -0.489 1.00 94.50 93 VAL A C 1
ATOM 704 O O . VAL A 1 93 ? -2.959 -22.379 -1.157 1.00 94.50 93 VAL A O 1
ATOM 707 N N . THR A 1 94 ? -4.796 -21.101 -1.046 1.00 93.69 94 THR A N 1
ATOM 708 C CA . THR A 1 94 ? -5.034 -21.085 -2.499 1.00 93.69 94 THR A CA 1
ATOM 709 C C . THR A 1 94 ? -3.855 -20.458 -3.245 1.00 93.69 94 THR A C 1
ATOM 711 O O . THR A 1 94 ? -3.352 -21.036 -4.208 1.00 93.69 94 THR A O 1
ATOM 714 N N . GLY A 1 95 ? -3.369 -19.307 -2.773 1.00 93.94 95 GLY A N 1
ATOM 715 C CA . GLY A 1 95 ? -2.203 -18.630 -3.333 1.00 93.94 95 GLY A CA 1
ATOM 716 C C . GLY A 1 95 ? -0.950 -19.501 -3.278 1.00 93.94 95 GLY A C 1
ATOM 717 O O . GLY A 1 95 ? -0.298 -19.670 -4.301 1.00 93.94 95 GLY A O 1
ATOM 718 N N . LEU A 1 96 ? -0.659 -20.113 -2.126 1.00 93.81 96 LEU A N 1
ATOM 719 C CA . LEU A 1 96 ? 0.483 -21.011 -1.934 1.00 93.81 96 LEU A CA 1
ATOM 720 C C . LEU A 1 96 ? 0.397 -22.263 -2.808 1.00 93.81 96 LEU A C 1
ATOM 722 O O . LEU A 1 96 ? 1.412 -22.698 -3.342 1.00 93.81 96 LEU A O 1
ATOM 726 N N . LEU A 1 97 ? -0.788 -22.850 -2.976 1.00 94.44 97 LEU A N 1
ATOM 727 C CA . LEU A 1 97 ? -0.973 -23.992 -3.872 1.00 94.44 97 LEU A CA 1
ATOM 728 C C . LEU A 1 97 ? -0.656 -23.607 -5.320 1.00 94.44 97 LEU A C 1
ATOM 730 O O . LEU A 1 97 ? 0.091 -24.315 -5.996 1.00 94.44 97 LEU A O 1
ATOM 734 N N . LEU A 1 98 ? -1.166 -22.469 -5.793 1.00 93.94 98 LEU A N 1
ATOM 735 C CA . LEU A 1 98 ? -0.913 -22.000 -7.157 1.00 93.94 98 LEU A CA 1
ATOM 736 C C . LEU A 1 98 ? 0.547 -21.593 -7.373 1.00 93.94 98 LEU A C 1
ATOM 738 O O . LEU A 1 98 ? 1.140 -21.956 -8.386 1.00 93.94 98 LEU A O 1
ATOM 742 N N . THR A 1 99 ? 1.164 -20.882 -6.430 1.00 91.62 99 THR A N 1
ATOM 743 C CA . THR A 1 99 ? 2.565 -20.465 -6.573 1.00 91.62 99 THR A CA 1
ATOM 744 C C . THR A 1 99 ? 3.531 -21.639 -6.451 1.00 91.62 99 THR A C 1
ATOM 746 O O . THR A 1 99 ? 4.510 -21.669 -7.190 1.00 91.62 99 THR A O 1
ATOM 749 N N . ASN A 1 100 ? 3.254 -22.642 -5.612 1.00 91.12 100 ASN A N 1
ATOM 750 C CA . ASN A 1 100 ? 4.099 -23.839 -5.514 1.00 91.12 100 ASN A CA 1
ATOM 751 C C . ASN A 1 100 ? 3.959 -24.782 -6.717 1.00 91.12 100 ASN A C 1
ATOM 753 O O . ASN A 1 100 ? 4.900 -25.517 -7.023 1.00 91.12 100 ASN A O 1
ATOM 757 N N . THR A 1 101 ? 2.811 -24.771 -7.401 1.00 91.50 101 THR A N 1
ATOM 758 C CA . THR A 1 101 ? 2.573 -25.596 -8.599 1.00 91.50 101 THR A CA 1
ATOM 759 C C . THR A 1 101 ? 3.075 -24.919 -9.871 1.00 91.50 101 THR A C 1
ATOM 761 O O . THR A 1 101 ? 3.812 -25.539 -10.633 1.00 91.50 101 THR A O 1
ATOM 764 N N . ILE A 1 102 ? 2.732 -23.646 -10.087 1.00 90.44 102 ILE A N 1
ATOM 765 C CA . ILE A 1 102 ? 3.111 -22.887 -11.292 1.00 90.44 102 ILE A CA 1
ATOM 766 C C . ILE A 1 102 ? 4.559 -22.384 -11.201 1.00 90.44 102 ILE A C 1
ATOM 768 O O . ILE A 1 102 ? 5.215 -22.214 -12.229 1.00 90.44 102 ILE A O 1
ATOM 772 N N . LYS A 1 103 ? 5.063 -22.153 -9.978 1.00 87.88 103 LYS A N 1
ATOM 773 C CA . LYS A 1 103 ? 6.407 -21.627 -9.682 1.00 87.88 103 LYS A CA 1
ATOM 774 C C . LYS A 1 103 ? 6.771 -20.412 -10.549 1.00 87.88 103 LYS A C 1
ATOM 776 O O . LYS A 1 103 ? 7.772 -20.441 -11.275 1.00 87.88 103 LYS A O 1
ATOM 781 N N . PRO A 1 104 ? 5.958 -19.336 -10.522 1.00 84.00 104 PRO A N 1
ATOM 782 C CA . PRO A 1 104 ? 6.236 -18.155 -11.325 1.00 84.00 104 PRO A CA 1
ATOM 783 C C . PRO A 1 104 ? 7.580 -17.547 -10.899 1.00 84.00 104 PRO A C 1
ATOM 785 O O . PRO A 1 104 ? 7.766 -17.206 -9.736 1.00 84.00 104 PRO A O 1
ATOM 788 N N . GLY A 1 105 ? 8.519 -17.425 -11.841 1.00 77.19 105 GLY A N 1
ATOM 789 C CA . GLY A 1 105 ? 9.852 -16.876 -11.574 1.00 77.19 105 GLY A CA 1
ATOM 790 C C . GLY A 1 105 ? 10.930 -17.890 -11.166 1.00 77.19 105 GLY A C 1
ATOM 791 O O . GLY A 1 105 ? 12.022 -17.470 -10.814 1.00 77.19 105 GLY A O 1
ATOM 792 N N . ALA A 1 106 ? 10.696 -19.206 -11.250 1.00 74.38 106 ALA A N 1
ATOM 793 C CA . ALA A 1 106 ? 11.748 -20.201 -10.980 1.00 74.38 106 ALA A CA 1
ATOM 794 C C . ALA A 1 106 ? 12.995 -20.058 -11.885 1.00 74.38 106 ALA A C 1
ATOM 796 O O . ALA A 1 106 ? 14.095 -20.419 -11.480 1.00 74.38 106 ALA A O 1
ATOM 797 N N . ASP A 1 107 ? 12.832 -19.476 -13.076 1.00 65.94 107 ASP A N 1
ATOM 798 C CA . ASP A 1 107 ? 13.894 -19.308 -14.076 1.00 65.94 107 ASP A CA 1
ATOM 799 C C . ASP A 1 107 ? 14.680 -17.983 -13.926 1.00 65.94 107 ASP A C 1
ATOM 801 O O . ASP A 1 107 ? 15.366 -17.557 -14.857 1.00 65.94 107 ASP A O 1
ATOM 805 N N . THR A 1 108 ? 14.551 -17.256 -12.805 1.00 58.03 108 THR A N 1
ATOM 806 C CA . THR A 1 108 ? 15.054 -15.874 -12.709 1.00 58.03 108 THR A CA 1
ATOM 807 C C . THR A 1 108 ? 16.320 -15.721 -11.872 1.00 58.03 108 THR A C 1
ATOM 809 O O . THR A 1 108 ? 16.266 -15.391 -10.691 1.00 58.03 108 THR A O 1
ATOM 812 N N . SER A 1 109 ? 17.474 -15.797 -12.527 1.00 54.31 109 SER A N 1
ATOM 813 C CA . SER A 1 109 ? 18.729 -15.203 -12.038 1.00 54.31 109 SER A CA 1
ATOM 814 C C . SER A 1 109 ? 18.756 -13.663 -12.142 1.00 54.31 109 SER A C 1
ATOM 816 O O . SER A 1 109 ? 19.703 -13.034 -11.686 1.00 54.31 109 SER A O 1
ATOM 818 N N . PHE A 1 110 ? 17.718 -13.041 -12.721 1.00 52.59 110 PHE A N 1
ATOM 819 C CA . PHE A 1 110 ? 17.690 -11.621 -13.107 1.00 52.59 110 PHE A CA 1
ATOM 820 C C . PHE A 1 110 ? 17.109 -10.652 -12.058 1.00 52.59 110 PHE A C 1
ATOM 822 O O . PHE A 1 110 ? 17.331 -9.448 -12.156 1.00 52.59 110 PHE A O 1
ATOM 829 N N . PHE A 1 111 ? 16.351 -11.134 -11.064 1.00 52.91 111 PHE A N 1
ATOM 830 C CA . PHE A 1 111 ? 15.689 -10.269 -10.066 1.00 52.91 111 PHE A CA 1
ATOM 831 C C . PHE A 1 111 ? 16.549 -9.953 -8.834 1.00 52.91 111 PHE A C 1
ATOM 833 O O . PHE A 1 111 ? 16.121 -9.192 -7.970 1.00 52.91 111 PHE A O 1
ATOM 840 N N . THR A 1 112 ? 17.760 -10.498 -8.741 1.00 49.88 112 THR A N 1
ATOM 841 C CA . THR A 1 112 ? 18.607 -10.393 -7.543 1.00 49.88 112 THR A CA 1
ATOM 842 C C . THR A 1 112 ? 19.373 -9.072 -7.428 1.00 49.88 112 THR A C 1
ATOM 844 O O . THR A 1 112 ? 19.972 -8.820 -6.390 1.00 49.88 112 THR A O 1
ATOM 847 N N . SER A 1 113 ? 19.374 -8.216 -8.457 1.00 44.62 113 SER A N 1
ATOM 848 C CA . SER A 1 113 ? 20.329 -7.094 -8.529 1.00 44.62 113 SER A CA 1
ATOM 849 C C . SER A 1 113 ? 19.756 -5.700 -8.245 1.00 44.62 113 SER A C 1
ATOM 851 O O . SER A 1 113 ? 20.526 -4.747 -8.213 1.00 44.62 113 SER A O 1
ATOM 853 N N . SER A 1 114 ? 18.437 -5.520 -8.100 1.00 44.72 114 SER A N 1
ATOM 854 C CA . SER A 1 114 ? 17.849 -4.159 -8.131 1.00 44.72 114 SER A CA 1
ATOM 855 C C . SER A 1 114 ? 16.722 -3.865 -7.144 1.00 44.72 114 SER A C 1
ATOM 857 O O . SER A 1 114 ? 16.237 -2.734 -7.089 1.00 44.72 114 SER A O 1
ATOM 859 N N . VAL A 1 115 ? 16.334 -4.837 -6.328 1.00 43.09 115 VAL A N 1
ATOM 860 C CA . VAL A 1 115 ? 15.490 -4.604 -5.158 1.00 43.09 115 VAL A CA 1
ATOM 861 C C . VAL A 1 115 ? 16.347 -5.009 -3.977 1.00 43.09 115 VAL A C 1
ATOM 863 O O . VAL A 1 115 ? 16.882 -6.113 -3.995 1.00 43.09 115 VAL A O 1
ATOM 866 N N . GLU A 1 116 ? 16.509 -4.130 -2.986 1.00 40.28 116 GLU A N 1
ATOM 867 C CA . GLU A 1 116 ? 16.943 -4.534 -1.649 1.00 40.28 116 GLU A CA 1
ATOM 868 C C . GLU A 1 116 ? 15.975 -5.622 -1.188 1.00 40.28 116 GLU A C 1
ATOM 870 O O . GLU A 1 116 ? 14.921 -5.362 -0.605 1.00 40.28 116 GLU A O 1
ATOM 875 N N . SER A 1 117 ? 16.291 -6.866 -1.524 1.00 40.91 117 SER A N 1
ATOM 876 C CA . SER A 1 117 ? 15.786 -8.014 -0.824 1.00 40.91 117 SER A CA 1
ATOM 877 C C . SER A 1 117 ? 16.297 -7.811 0.584 1.00 40.91 117 SER A C 1
ATOM 879 O O . SER A 1 117 ? 17.451 -8.110 0.886 1.00 40.91 117 SER A O 1
ATOM 881 N N . SER A 1 118 ? 15.441 -7.254 1.441 1.00 41.53 118 SER A N 1
ATOM 882 C CA . SER A 1 118 ? 15.447 -7.614 2.843 1.00 41.53 118 SER A CA 1
ATOM 883 C C . SER A 1 118 ? 15.407 -9.134 2.821 1.00 41.53 118 SER A C 1
ATOM 885 O O . SER A 1 118 ? 14.350 -9.729 2.603 1.00 41.53 118 SER A O 1
ATOM 887 N N . SER A 1 119 ? 16.582 -9.758 2.878 1.00 41.22 119 SER A N 1
ATOM 888 C CA . SER A 1 119 ? 16.746 -11.193 2.991 1.00 41.22 119 SER A CA 1
ATOM 889 C C . SER A 1 119 ? 16.216 -11.535 4.367 1.00 41.22 119 SER A C 1
ATOM 891 O O . SER A 1 119 ? 16.954 -11.658 5.340 1.00 41.22 119 SER A O 1
ATOM 893 N N . VAL A 1 120 ? 14.890 -11.592 4.466 1.00 47.44 120 VAL A N 1
ATOM 894 C CA . VAL A 1 120 ? 14.237 -12.356 5.501 1.00 47.44 120 VAL A CA 1
ATOM 895 C C . VAL A 1 120 ? 14.695 -13.763 5.200 1.00 47.44 120 VAL A C 1
ATOM 897 O O . VAL A 1 120 ? 14.231 -14.378 4.247 1.00 47.44 120 VAL A O 1
ATOM 900 N N . ASP A 1 121 ? 15.700 -14.207 5.937 1.00 46.12 121 ASP A N 1
ATOM 901 C CA . ASP A 1 121 ? 16.138 -15.584 5.920 1.00 46.12 121 ASP A CA 1
ATOM 902 C C . ASP A 1 121 ? 14.948 -16.419 6.411 1.00 46.12 121 ASP A C 1
ATOM 904 O O . ASP A 1 121 ? 14.650 -16.504 7.604 1.00 46.12 121 ASP A O 1
ATOM 908 N N . ILE A 1 122 ? 14.149 -16.917 5.460 1.00 52.72 122 ILE A N 1
ATOM 909 C CA . ILE A 1 122 ? 12.888 -17.628 5.727 1.00 52.72 122 ILE A CA 1
ATOM 910 C C . ILE A 1 122 ? 13.176 -18.948 6.462 1.00 52.72 122 ILE A C 1
ATOM 912 O O . ILE A 1 122 ? 12.268 -19.556 7.025 1.00 52.72 122 ILE A O 1
ATOM 916 N N . GLN A 1 123 ? 14.440 -19.374 6.532 1.00 53.25 123 GLN A N 1
ATOM 917 C CA . GLN A 1 123 ? 14.825 -20.659 7.093 1.00 53.25 123 GLN A CA 1
ATOM 918 C C . GLN A 1 123 ? 14.767 -20.753 8.629 1.00 53.25 123 GLN A C 1
ATOM 920 O O . GLN A 1 123 ? 15.027 -21.833 9.154 1.00 53.25 123 GLN A O 1
ATOM 925 N N . SER A 1 124 ? 14.368 -19.709 9.374 1.00 54.84 124 SER A N 1
ATOM 926 C CA . SER A 1 124 ? 14.267 -19.836 10.843 1.00 54.84 124 SER A CA 1
ATOM 927 C C . SER A 1 124 ? 13.287 -18.922 11.586 1.00 54.84 124 SER A C 1
ATOM 929 O O . SER A 1 124 ? 13.357 -18.866 12.811 1.00 54.84 124 SER A O 1
ATOM 931 N N . LEU A 1 125 ? 12.344 -18.233 10.928 1.00 60.84 125 LEU A N 1
ATOM 932 C CA . LEU A 1 125 ? 11.372 -17.438 11.693 1.00 60.84 125 LEU A CA 1
ATOM 933 C C . LEU A 1 125 ? 10.396 -18.349 12.444 1.00 60.84 125 LEU A C 1
ATOM 935 O O . LEU A 1 125 ? 9.407 -18.834 11.888 1.00 60.84 125 LEU A O 1
ATOM 939 N N . SER A 1 126 ? 10.666 -18.556 13.732 1.00 82.00 126 SER A N 1
ATOM 940 C CA . SER A 1 126 ? 9.742 -19.223 14.636 1.00 82.00 126 SER A CA 1
ATOM 941 C C . SER A 1 126 ? 8.470 -18.387 14.777 1.00 82.00 126 SER A C 1
ATOM 943 O O . SER A 1 126 ? 8.497 -17.156 14.705 1.00 82.00 126 SER A O 1
ATOM 945 N N . ILE A 1 127 ? 7.342 -19.042 15.072 1.00 83.50 127 ILE A N 1
ATOM 946 C CA . ILE A 1 127 ? 6.107 -18.355 15.490 1.00 83.50 127 ILE A CA 1
ATOM 947 C C . ILE A 1 127 ? 6.418 -17.381 16.638 1.00 83.50 127 ILE A C 1
ATOM 949 O O . ILE A 1 127 ? 5.875 -16.278 16.681 1.00 83.50 127 ILE A O 1
ATOM 953 N N . ARG A 1 128 ? 7.350 -17.756 17.526 1.00 86.25 128 ARG A N 1
ATOM 954 C CA . ARG A 1 128 ? 7.845 -16.888 18.597 1.00 86.25 128 ARG A CA 1
ATOM 955 C C . ARG A 1 128 ? 8.441 -15.588 18.054 1.00 86.25 128 ARG A C 1
ATOM 957 O O . ARG A 1 128 ? 8.104 -14.527 18.566 1.00 86.25 128 ARG A O 1
ATOM 964 N N . ASP A 1 129 ? 9.280 -15.653 17.027 1.00 84.75 129 ASP A N 1
ATOM 965 C CA . ASP A 1 129 ? 9.953 -14.476 16.468 1.00 84.75 129 ASP A CA 1
ATOM 966 C C . ASP A 1 129 ? 8.960 -13.554 15.764 1.00 84.75 129 ASP A C 1
ATOM 968 O O . ASP A 1 129 ? 9.056 -12.336 15.878 1.00 84.75 129 ASP A O 1
ATOM 972 N N . ILE A 1 130 ? 7.956 -14.124 15.093 1.00 84.38 130 ILE A N 1
ATOM 973 C CA . ILE A 1 130 ? 6.858 -13.353 14.497 1.00 84.38 130 ILE A CA 1
ATOM 974 C C . ILE A 1 130 ? 6.065 -12.623 15.586 1.00 84.38 130 ILE A C 1
ATOM 976 O O . ILE A 1 130 ? 5.787 -11.435 15.436 1.00 84.38 130 ILE A O 1
ATOM 980 N N . ILE A 1 131 ? 5.735 -13.300 16.692 1.00 87.56 131 ILE A N 1
ATOM 981 C CA . ILE A 1 131 ? 5.041 -12.677 17.829 1.00 87.56 131 ILE A CA 1
ATOM 982 C C . ILE A 1 131 ? 5.897 -11.557 18.427 1.00 87.56 131 ILE A C 1
ATOM 984 O O . ILE A 1 131 ? 5.385 -10.468 18.668 1.00 87.56 131 ILE A O 1
ATOM 988 N N . LEU A 1 132 ? 7.196 -11.786 18.632 1.00 87.19 132 LEU A N 1
ATOM 989 C CA . LEU A 1 132 ? 8.098 -10.765 19.167 1.00 87.19 132 LEU A CA 1
ATOM 990 C C . LEU A 1 132 ? 8.223 -9.556 18.229 1.00 87.19 132 LEU A C 1
ATOM 992 O O . LEU A 1 132 ? 8.244 -8.433 18.716 1.00 87.19 132 LEU A O 1
ATOM 996 N N . LYS A 1 133 ? 8.192 -9.750 16.904 1.00 88.06 133 LYS A N 1
ATOM 997 C CA . LYS A 1 133 ? 8.182 -8.657 15.911 1.00 88.06 133 LYS A CA 1
ATOM 998 C C . LYS A 1 133 ? 6.929 -7.777 15.950 1.00 88.06 133 LYS A C 1
ATOM 1000 O O . LYS A 1 133 ? 6.930 -6.716 15.338 1.00 88.06 133 LYS A O 1
ATOM 1005 N N . ILE A 1 134 ? 5.858 -8.187 16.631 1.00 91.75 134 ILE A N 1
ATOM 1006 C CA . ILE A 1 134 ? 4.684 -7.327 16.856 1.00 91.75 134 ILE A CA 1
ATOM 1007 C C . ILE A 1 134 ? 4.989 -6.284 17.941 1.00 91.75 134 ILE A C 1
ATOM 1009 O O . ILE A 1 134 ? 4.509 -5.152 17.870 1.00 91.75 134 ILE A O 1
ATOM 1013 N N . PHE A 1 135 ? 5.800 -6.647 18.937 1.00 91.31 135 PHE A N 1
ATOM 1014 C CA . PHE A 1 135 ? 6.114 -5.804 20.085 1.00 91.31 135 PHE A CA 1
ATOM 1015 C C . PHE A 1 135 ? 7.476 -5.133 19.897 1.00 91.31 135 PHE A C 1
ATOM 1017 O O . PHE A 1 135 ? 8.521 -5.748 20.082 1.00 91.31 135 PHE A O 1
ATOM 1024 N N . THR A 1 136 ? 7.468 -3.844 19.563 1.00 88.75 136 THR A N 1
ATOM 1025 C CA . THR A 1 136 ? 8.696 -3.043 19.472 1.00 88.75 136 THR A CA 1
ATOM 1026 C C . THR A 1 136 ? 9.006 -2.347 20.800 1.00 88.75 136 THR A C 1
ATOM 1028 O O . THR A 1 136 ? 8.086 -1.829 21.442 1.00 88.75 136 THR A O 1
ATOM 1031 N N . PRO A 1 137 ? 10.283 -2.266 21.215 1.00 89.25 137 PRO A N 1
ATOM 1032 C CA . PRO A 1 137 ? 10.676 -1.428 22.343 1.00 89.25 137 PRO A CA 1
ATOM 1033 C C . PRO A 1 137 ? 10.573 0.073 22.020 1.00 89.25 137 PRO A C 1
ATOM 1035 O O . PRO A 1 137 ? 10.474 0.883 22.939 1.00 89.25 137 PRO A O 1
ATOM 1038 N N . ASN A 1 138 ? 10.595 0.466 20.735 1.00 94.25 138 ASN A N 1
ATOM 1039 C CA . ASN A 1 138 ? 10.511 1.865 20.316 1.00 94.25 138 ASN A CA 1
ATOM 1040 C C . ASN A 1 138 ? 9.714 2.023 19.013 1.00 94.25 138 ASN A C 1
ATOM 1042 O O . ASN A 1 138 ? 10.202 1.743 17.917 1.00 94.25 138 ASN A O 1
ATOM 1046 N N . ILE A 1 139 ? 8.501 2.562 19.138 1.00 94.50 139 ILE A N 1
ATOM 1047 C CA . ILE A 1 139 ? 7.594 2.760 18.007 1.00 94.50 139 ILE A CA 1
ATOM 1048 C C . ILE A 1 139 ? 8.129 3.745 16.962 1.00 94.50 139 ILE A C 1
ATOM 1050 O O . ILE A 1 139 ? 7.940 3.526 15.769 1.00 94.50 139 ILE A O 1
ATOM 1054 N N . PHE A 1 140 ? 8.837 4.799 17.371 1.00 94.81 140 PHE A N 1
ATOM 1055 C CA . PHE A 1 140 ? 9.388 5.782 16.434 1.00 94.81 140 PHE A CA 1
ATOM 1056 C C . PHE A 1 140 ? 10.495 5.175 15.574 1.00 94.81 140 PHE A C 1
ATOM 1058 O O . PHE A 1 140 ? 10.580 5.472 14.384 1.00 94.81 140 PHE A O 1
ATOM 1065 N N . ASN A 1 141 ? 11.293 4.271 16.149 1.00 94.19 141 ASN A N 1
ATOM 1066 C CA . ASN A 1 141 ? 12.264 3.504 15.378 1.00 94.19 141 ASN A CA 1
ATOM 1067 C C . ASN A 1 141 ? 11.569 2.578 14.369 1.00 94.19 141 ASN A C 1
ATOM 1069 O O . ASN A 1 141 ? 11.968 2.546 13.210 1.00 94.19 141 ASN A O 1
ATOM 1073 N N . SER A 1 142 ? 10.485 1.901 14.761 1.00 94.44 142 SER A N 1
ATOM 1074 C CA . SER A 1 142 ? 9.689 1.085 13.831 1.00 94.44 142 SER A CA 1
ATOM 1075 C C . SER A 1 142 ? 9.091 1.913 12.686 1.00 94.44 142 SER A C 1
ATOM 1077 O O . SER A 1 142 ? 9.078 1.456 11.543 1.00 94.44 142 SER A O 1
ATOM 1079 N N . PHE A 1 143 ? 8.677 3.162 12.945 1.00 93.25 143 PHE A N 1
ATOM 1080 C CA . PHE A 1 143 ? 8.290 4.100 11.884 1.00 93.25 143 PHE A CA 1
ATOM 1081 C C . PHE A 1 143 ? 9.448 4.435 10.940 1.00 93.25 143 PHE A C 1
ATOM 1083 O O . PHE A 1 143 ? 9.264 4.428 9.724 1.00 93.25 143 PHE A O 1
ATOM 1090 N N . ALA A 1 144 ? 10.634 4.710 11.484 1.00 92.88 144 ALA A N 1
ATOM 1091 C CA . ALA A 1 144 ? 11.815 5.053 10.695 1.00 92.88 144 ALA A CA 1
ATOM 1092 C C . ALA A 1 144 ? 12.324 3.875 9.845 1.00 92.88 144 ALA A C 1
ATOM 1094 O O . ALA A 1 144 ? 12.769 4.077 8.719 1.00 92.88 144 ALA A O 1
ATOM 1095 N N . GLN A 1 145 ? 12.229 2.651 10.366 1.00 90.81 145 GLN A N 1
ATOM 1096 C CA . GLN A 1 145 ? 12.692 1.430 9.700 1.00 90.81 145 GLN A CA 1
ATOM 1097 C C . GLN A 1 145 ? 11.646 0.803 8.763 1.00 90.81 145 GLN A C 1
ATOM 1099 O O . GLN A 1 145 ? 11.944 -0.170 8.075 1.00 90.81 145 GLN A O 1
ATOM 1104 N N . GLY A 1 146 ? 10.424 1.343 8.707 1.00 89.25 146 GLY A N 1
ATOM 1105 C CA . GLY A 1 146 ? 9.366 0.803 7.848 1.00 89.25 146 GLY A CA 1
ATOM 1106 C C . GLY A 1 146 ? 8.735 -0.493 8.373 1.00 89.25 146 GLY A C 1
ATOM 1107 O O . GLY A 1 146 ? 8.138 -1.245 7.600 1.00 89.25 146 GLY A O 1
ATOM 1108 N N . GLU A 1 147 ? 8.843 -0.774 9.672 1.00 91.50 147 GLU A N 1
ATOM 1109 C CA . GLU A 1 147 ? 8.301 -1.988 10.284 1.00 91.50 147 GLU A CA 1
ATOM 1110 C C . GLU A 1 147 ? 6.774 -1.894 10.433 1.00 91.50 147 GLU A C 1
ATOM 1112 O O . GLU A 1 147 ? 6.244 -1.280 11.360 1.00 91.50 147 GLU A O 1
ATOM 1117 N N . MET A 1 148 ? 6.036 -2.532 9.522 1.00 92.56 148 MET A N 1
ATOM 1118 C CA . MET A 1 148 ? 4.573 -2.412 9.483 1.00 92.56 148 MET A CA 1
ATOM 1119 C C . MET A 1 148 ? 3.863 -3.090 10.666 1.00 92.56 148 MET A C 1
ATOM 1121 O O . MET A 1 148 ? 2.888 -2.542 11.173 1.00 92.56 148 MET A O 1
ATOM 1125 N N . LEU A 1 149 ? 4.326 -4.266 11.116 1.00 92.88 149 LEU A N 1
ATOM 1126 C CA . LEU A 1 149 ? 3.662 -5.045 12.177 1.00 92.88 149 LEU A CA 1
ATOM 1127 C C . LEU A 1 149 ? 3.543 -4.263 13.503 1.00 92.88 149 LEU A C 1
ATOM 1129 O O . LEU A 1 149 ? 2.417 -4.124 13.993 1.00 92.88 149 LEU A O 1
ATOM 1133 N N . PRO A 1 150 ? 4.636 -3.697 14.058 1.00 94.94 150 PRO A N 1
ATOM 1134 C CA . PRO A 1 150 ? 4.556 -2.858 15.251 1.00 94.94 150 PRO A CA 1
ATOM 1135 C C . PRO A 1 150 ? 3.663 -1.632 15.074 1.00 94.94 150 PRO A C 1
ATOM 1137 O O . PRO A 1 150 ? 2.893 -1.293 15.973 1.00 94.94 150 PRO A O 1
ATOM 1140 N N . VAL A 1 151 ? 3.727 -0.980 13.907 1.00 96.38 151 VAL A N 1
ATOM 1141 C CA . VAL A 1 151 ? 2.912 0.207 13.611 1.00 96.38 151 VAL A CA 1
ATOM 1142 C C . VAL A 1 151 ? 1.428 -0.143 13.602 1.00 96.38 151 VAL A C 1
ATOM 1144 O O . VAL A 1 151 ? 0.638 0.560 14.232 1.00 96.38 151 VAL A O 1
ATOM 1147 N N . ILE A 1 152 ? 1.036 -1.250 12.969 1.00 95.62 152 ILE A N 1
ATOM 1148 C CA . ILE A 1 152 ? -0.348 -1.746 12.977 1.00 95.62 152 ILE A CA 1
ATOM 1149 C C . ILE A 1 152 ? -0.812 -2.012 14.412 1.00 95.62 152 ILE A C 1
ATOM 1151 O O . ILE A 1 152 ? -1.868 -1.523 14.815 1.00 95.62 152 ILE A O 1
ATOM 1155 N N . PHE A 1 153 ? -0.018 -2.740 15.203 1.00 95.00 153 PHE A N 1
ATOM 1156 C CA . PHE A 1 153 ? -0.369 -3.066 16.585 1.00 95.00 153 PHE A CA 1
ATOM 1157 C C . PHE A 1 153 ? -0.525 -1.816 17.458 1.00 95.00 153 PHE A C 1
ATOM 1159 O O . PHE A 1 153 ? -1.528 -1.665 18.158 1.00 95.00 153 PHE A O 1
ATOM 1166 N N . PHE A 1 154 ? 0.418 -0.880 17.363 1.00 96.62 154 PHE A N 1
ATOM 1167 C CA . PHE A 1 154 ? 0.342 0.395 18.067 1.00 96.62 154 PHE A CA 1
ATOM 1168 C C . PHE A 1 154 ? -0.901 1.201 17.662 1.00 96.62 154 PHE A C 1
ATOM 1170 O O . PHE A 1 154 ? -1.598 1.727 18.527 1.00 96.62 154 PHE A O 1
ATOM 1177 N N . SER A 1 155 ? -1.235 1.240 16.371 1.00 96.75 155 SER A N 1
ATOM 1178 C CA . SER A 1 155 ? -2.426 1.934 15.852 1.00 96.75 155 SER A CA 1
ATOM 1179 C C . SER A 1 155 ? -3.726 1.344 16.401 1.00 96.75 155 SER A C 1
ATOM 1181 O O . SER A 1 155 ? -4.634 2.082 16.787 1.00 96.75 155 SER A O 1
ATOM 11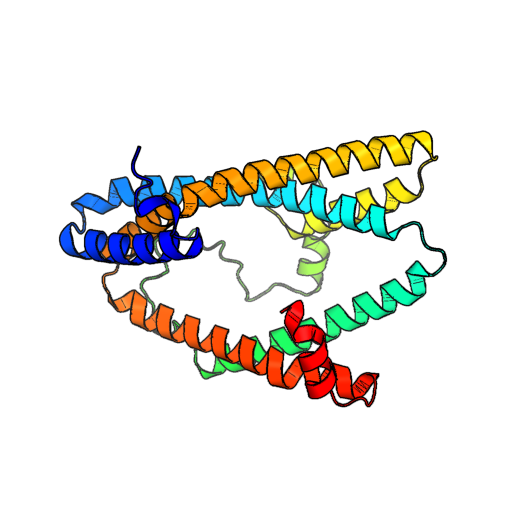83 N N . LEU A 1 156 ? -3.806 0.011 16.497 1.00 94.00 156 LEU A N 1
ATOM 1184 C CA . LEU A 1 156 ? -4.939 -0.678 17.119 1.00 94.00 156 LEU A CA 1
ATOM 1185 C C . LEU A 1 156 ? -5.079 -0.297 18.598 1.00 94.00 156 LEU A C 1
ATOM 1187 O O . LEU A 1 156 ? -6.187 0.004 19.045 1.00 94.00 156 LEU A O 1
ATOM 1191 N N . LEU A 1 157 ? -3.970 -0.274 19.349 1.00 94.25 157 LEU A N 1
ATOM 1192 C CA . LEU A 1 157 ? -3.972 0.142 20.754 1.00 94.25 157 LEU A CA 1
ATOM 1193 C C . LEU A 1 157 ? -4.405 1.602 20.912 1.00 94.25 157 LEU A C 1
ATOM 1195 O O . LEU A 1 157 ? -5.268 1.881 21.743 1.00 94.25 157 LEU A O 1
ATOM 1199 N N . ILE A 1 158 ? -3.856 2.518 20.109 1.00 96.19 158 ILE A N 1
ATOM 1200 C CA . ILE A 1 158 ? -4.231 3.936 20.133 1.00 96.19 158 ILE A CA 1
ATOM 1201 C C . ILE A 1 158 ? -5.726 4.092 19.869 1.00 96.19 158 ILE A C 1
ATOM 1203 O O . ILE A 1 158 ? -6.429 4.664 20.704 1.00 96.19 158 ILE A O 1
ATOM 1207 N N . GLY A 1 159 ? -6.239 3.530 18.773 1.00 94.19 159 GLY A N 1
ATOM 1208 C CA . GLY A 1 159 ? -7.661 3.630 18.453 1.00 94.19 159 GLY A CA 1
ATOM 1209 C C . GLY A 1 159 ? -8.552 3.050 19.558 1.00 94.19 159 GLY A C 1
ATOM 1210 O O . GLY A 1 159 ? -9.541 3.663 19.964 1.00 94.19 159 GLY A O 1
ATOM 1211 N N . PHE A 1 160 ? -8.161 1.909 20.125 1.00 92.38 160 PHE A N 1
ATOM 1212 C CA . PHE A 1 160 ? -8.887 1.262 21.213 1.00 92.38 160 PHE A CA 1
ATOM 1213 C C . PHE A 1 160 ? -8.898 2.091 22.501 1.00 92.38 160 PHE A C 1
ATOM 1215 O O . PHE A 1 160 ? -9.957 2.272 23.103 1.00 92.38 160 PHE A O 1
ATOM 1222 N N . PHE A 1 161 ? -7.758 2.629 22.937 1.00 94.50 161 PHE A N 1
ATOM 1223 C CA . PHE A 1 161 ? -7.694 3.425 24.163 1.00 94.50 161 PHE A CA 1
ATOM 1224 C C . PHE A 1 161 ? -8.330 4.808 24.009 1.00 94.50 161 PHE A C 1
ATOM 1226 O O . PHE A 1 161 ? -8.946 5.275 24.968 1.00 94.50 161 PHE A O 1
ATOM 1233 N N . VAL A 1 162 ? -8.301 5.419 22.816 1.00 95.25 162 VAL A N 1
ATOM 1234 C CA . VAL A 1 162 ? -9.044 6.664 22.540 1.00 95.25 162 VAL A CA 1
ATOM 1235 C C . VAL A 1 162 ? -10.539 6.482 22.821 1.00 95.25 162 VAL A C 1
ATOM 1237 O O . VAL A 1 162 ? -11.155 7.353 23.436 1.00 95.25 162 VAL A O 1
ATOM 1240 N N . THR A 1 163 ? -11.119 5.326 22.481 1.00 90.50 163 THR A N 1
ATOM 1241 C CA . THR A 1 163 ? -12.554 5.055 22.718 1.00 90.50 163 THR A CA 1
ATOM 1242 C C . THR A 1 163 ? -12.946 5.038 24.200 1.00 90.50 163 THR A C 1
ATOM 1244 O O . THR A 1 163 ? -14.117 5.243 24.527 1.00 90.50 163 THR A O 1
ATOM 1247 N N . ARG A 1 164 ? -11.969 4.839 25.094 1.00 91.38 164 ARG A N 1
ATOM 1248 C CA . ARG A 1 164 ? -12.142 4.778 26.554 1.00 91.38 164 ARG A CA 1
ATOM 1249 C C . ARG A 1 164 ? -11.833 6.079 27.278 1.00 91.38 164 ARG A C 1
ATOM 1251 O O . ARG A 1 164 ? -11.984 6.147 28.498 1.00 91.38 164 ARG A O 1
ATOM 1258 N N . LEU A 1 165 ? -11.384 7.100 26.559 1.00 94.12 165 LEU A N 1
ATOM 1259 C CA . LEU A 1 165 ? -11.200 8.418 27.141 1.00 94.12 165 LEU A C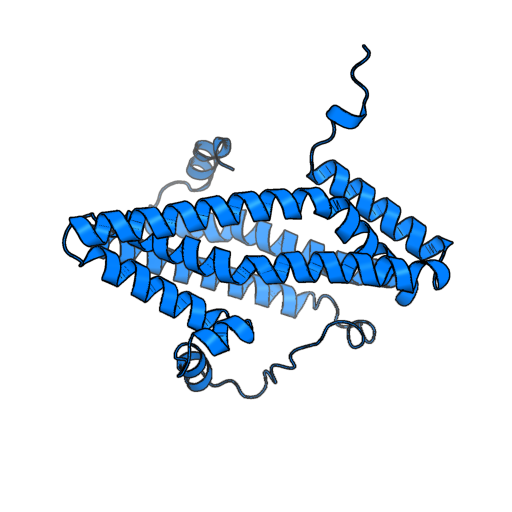A 1
ATOM 1260 C C . LEU A 1 165 ? -12.552 9.067 27.444 1.00 94.12 165 LEU A C 1
ATOM 1262 O O . LEU A 1 165 ? -13.593 8.705 26.891 1.00 94.12 165 LEU A O 1
ATOM 1266 N N . ARG A 1 166 ? -12.522 10.073 28.322 1.00 95.44 166 ARG A N 1
ATOM 1267 C CA . ARG A 1 166 ? -13.676 10.946 28.553 1.00 95.44 166 ARG A CA 1
ATOM 1268 C C . ARG A 1 166 ? -14.060 11.643 27.247 1.00 95.44 166 ARG A C 1
ATOM 1270 O O . ARG A 1 166 ? -13.212 11.895 26.391 1.00 95.44 166 ARG A O 1
ATOM 1277 N N . GLU A 1 167 ? -15.340 11.971 27.118 1.00 93.19 167 GLU A N 1
ATOM 1278 C CA . GLU A 1 167 ? -15.952 12.422 25.866 1.00 93.19 167 GLU A CA 1
ATOM 1279 C C . GLU A 1 167 ? -15.185 13.558 25.177 1.00 93.19 167 GLU A C 1
ATOM 1281 O O . GLU A 1 167 ? -14.858 13.438 24.000 1.00 93.19 167 GLU A O 1
ATOM 1286 N N . LYS A 1 168 ? -14.801 14.602 25.924 1.00 96.69 168 LYS A N 1
ATOM 1287 C CA . LYS A 1 168 ? -14.043 15.743 25.389 1.00 96.69 168 LYS A CA 1
ATOM 1288 C C . LYS A 1 168 ? -12.718 15.321 24.738 1.00 96.69 168 LYS A C 1
ATOM 1290 O O . LYS A 1 168 ? -12.416 15.755 23.632 1.00 96.69 168 LYS A O 1
ATOM 1295 N N . GLN A 1 169 ? -11.922 14.489 25.413 1.00 96.88 169 GLN A N 1
ATOM 1296 C CA . GLN A 1 169 ? -10.628 14.015 24.906 1.00 96.88 169 GLN A CA 1
ATOM 1297 C C . GLN A 1 169 ? -10.804 13.017 23.761 1.00 96.88 169 GLN A C 1
ATOM 1299 O O . GLN A 1 169 ? -10.036 13.046 22.802 1.00 96.88 169 GLN A O 1
ATOM 1304 N N . ARG A 1 170 ? -11.822 12.153 23.848 1.00 94.88 170 ARG A N 1
ATOM 1305 C CA . ARG A 1 170 ? -12.156 11.192 22.796 1.00 94.88 170 ARG A CA 1
ATOM 1306 C C . ARG A 1 170 ? -12.519 11.896 21.490 1.00 94.88 170 ARG A C 1
ATOM 1308 O O . ARG A 1 170 ? -11.976 11.521 20.459 1.00 94.88 170 ARG A O 1
ATOM 1315 N N . LEU A 1 171 ? -13.401 12.900 21.538 1.00 95.12 171 LEU A N 1
ATOM 1316 C CA . LEU A 1 171 ? -13.795 13.678 20.358 1.00 95.12 171 LEU A CA 1
ATOM 1317 C C . LEU A 1 171 ? -12.586 14.399 19.756 1.00 95.12 171 LEU A C 1
ATOM 1319 O O . LEU A 1 171 ? -12.291 14.208 18.584 1.00 95.12 171 LEU A O 1
ATOM 1323 N N . LEU A 1 172 ? -11.807 15.106 20.583 1.00 97.69 172 LEU A N 1
ATOM 1324 C CA . LEU A 1 172 ? -10.611 15.818 20.126 1.00 97.69 172 LEU A CA 1
ATOM 1325 C C . LEU A 1 172 ? -9.606 14.894 19.420 1.00 97.69 172 LEU A C 1
ATOM 1327 O O . LEU A 1 172 ? -9.131 15.217 18.335 1.00 97.69 172 LEU A O 1
ATOM 1331 N N . LEU A 1 173 ? -9.268 13.745 20.016 1.00 97.44 173 LEU A N 1
ATOM 1332 C CA . LEU A 1 173 ? -8.305 12.821 19.408 1.00 97.44 173 LEU A CA 1
ATOM 1333 C C . LEU A 1 173 ? -8.877 12.107 18.181 1.00 97.44 173 LEU A C 1
ATOM 1335 O O . LEU A 1 173 ? -8.136 11.865 17.230 1.00 97.44 173 LEU A O 1
ATOM 1339 N N . SER A 1 174 ? -10.176 11.798 18.182 1.00 96.06 174 SER A N 1
ATOM 1340 C CA . SER A 1 174 ? -10.867 11.255 17.010 1.00 96.06 174 SER A CA 1
ATOM 1341 C C . SER A 1 174 ? -10.787 12.222 15.830 1.00 96.06 174 SER A C 1
ATOM 1343 O O . SER A 1 174 ? -10.403 11.809 14.739 1.00 96.06 174 SER A O 1
ATOM 1345 N N . ASP A 1 175 ? -11.072 13.505 16.055 1.00 97.19 175 ASP A N 1
ATOM 1346 C CA . ASP A 1 175 ? -11.058 14.530 15.008 1.00 97.19 175 ASP A CA 1
ATOM 1347 C C . ASP A 1 175 ? -9.645 14.763 14.461 1.00 97.19 175 ASP A C 1
ATOM 1349 O O . ASP A 1 175 ? -9.464 14.872 13.249 1.00 97.19 175 ASP A O 1
ATOM 1353 N N . ILE A 1 176 ? -8.620 14.763 15.324 1.00 98.19 176 ILE A N 1
ATOM 1354 C CA . ILE A 1 176 ? -7.215 14.865 14.893 1.00 98.19 176 ILE A CA 1
ATOM 1355 C C . ILE A 1 176 ? -6.820 13.669 14.021 1.00 98.19 176 ILE A C 1
ATOM 1357 O O . ILE A 1 176 ? -6.221 13.851 12.959 1.00 98.19 176 ILE A O 1
ATOM 1361 N N . LEU A 1 177 ? -7.142 12.446 14.451 1.00 98.00 177 LEU A N 1
ATOM 1362 C CA . LEU A 1 177 ? -6.809 11.236 13.697 1.00 98.00 177 LEU A CA 1
ATOM 1363 C C . LEU A 1 177 ? -7.570 11.178 12.367 1.00 98.00 177 LEU A C 1
ATOM 1365 O O . LEU A 1 177 ? -6.986 10.795 11.352 1.00 98.00 177 LEU A O 1
ATOM 1369 N N . GLN A 1 178 ? -8.833 11.610 12.352 1.00 97.94 178 GLN A N 1
ATOM 1370 C CA . GLN A 1 178 ? -9.655 11.700 11.148 1.00 97.94 178 GLN A CA 1
ATOM 1371 C C . GLN A 1 178 ? -9.113 12.745 10.168 1.00 97.94 178 GLN A C 1
ATOM 1373 O O . GLN A 1 178 ? -8.921 12.438 8.991 1.00 97.94 178 GLN A O 1
ATOM 1378 N N . ALA A 1 179 ? -8.780 13.944 10.647 1.00 98.31 179 ALA A N 1
ATOM 1379 C CA . ALA A 1 179 ? -8.143 14.975 9.833 1.00 98.31 179 ALA A CA 1
ATOM 1380 C C . ALA A 1 179 ? -6.791 14.496 9.276 1.00 98.31 179 ALA A C 1
ATOM 1382 O O . ALA A 1 179 ? -6.471 14.743 8.112 1.00 98.31 179 ALA A O 1
ATOM 1383 N N . GLY A 1 180 ? -6.019 13.759 10.082 1.00 98.19 180 GLY A N 1
ATOM 1384 C CA . GLY A 1 180 ? -4.787 13.101 9.653 1.00 98.19 180 GLY A CA 1
ATOM 1385 C C . GLY A 1 180 ? -5.028 12.094 8.528 1.00 98.19 180 GLY A C 1
ATOM 1386 O O . GLY A 1 180 ? -4.358 12.164 7.499 1.00 98.19 180 GLY A O 1
ATOM 1387 N N . PHE A 1 181 ? -6.012 11.204 8.678 1.00 98.19 181 PHE A N 1
ATOM 1388 C CA . PHE A 1 181 ? -6.385 10.231 7.648 1.00 98.19 181 PHE A CA 1
ATOM 1389 C C . PHE A 1 181 ? -6.798 10.918 6.338 1.00 98.19 181 PHE A C 1
ATOM 1391 O O . PHE A 1 181 ? -6.287 10.578 5.269 1.00 98.19 181 PHE A O 1
ATOM 1398 N N . GLU A 1 182 ? -7.655 11.937 6.404 1.00 97.88 182 GLU A N 1
ATOM 1399 C CA . GLU A 1 182 ? -8.083 12.704 5.228 1.00 97.88 182 GLU A CA 1
ATOM 1400 C C . GLU A 1 182 ? -6.923 13.440 4.546 1.00 97.88 182 GLU A C 1
ATOM 1402 O O . GLU A 1 182 ? -6.836 13.469 3.312 1.00 97.88 182 GLU A O 1
ATOM 1407 N N . LEU A 1 183 ? -5.999 14.005 5.328 1.00 98.19 183 LEU A N 1
ATOM 1408 C CA . LEU A 1 183 ? -4.777 14.612 4.808 1.00 98.19 183 LEU A CA 1
ATOM 1409 C C . LEU A 1 183 ? -3.917 13.573 4.076 1.00 98.19 183 LEU A C 1
ATOM 1411 O O . LEU A 1 183 ? -3.494 13.824 2.944 1.00 98.19 183 LEU A O 1
ATOM 1415 N N . MET A 1 184 ? -3.703 12.397 4.674 1.00 97.81 184 MET A N 1
ATOM 1416 C CA . MET A 1 184 ? -2.937 11.315 4.046 1.00 97.81 184 MET A CA 1
ATOM 1417 C C . MET A 1 184 ? -3.610 10.822 2.759 1.00 97.81 184 MET A C 1
ATOM 1419 O O . MET A 1 184 ? -2.924 10.573 1.765 1.00 97.81 184 MET A O 1
ATOM 1423 N N . MET A 1 185 ? -4.944 10.757 2.717 1.00 96.44 185 MET A N 1
ATOM 1424 C CA . MET A 1 185 ? -5.701 10.424 1.504 1.00 96.44 185 MET A CA 1
ATOM 1425 C C . MET A 1 185 ? -5.519 11.473 0.396 1.00 96.44 185 MET A C 1
ATOM 1427 O O . MET A 1 185 ? -5.336 11.109 -0.769 1.00 96.44 185 MET A O 1
ATOM 1431 N N . LYS A 1 186 ? -5.496 12.772 0.728 1.00 96.94 186 LYS A N 1
ATOM 1432 C CA . LYS A 1 186 ? -5.205 13.841 -0.249 1.00 96.94 186 LYS A CA 1
ATOM 1433 C C . LYS A 1 186 ? -3.785 13.739 -0.807 1.00 96.94 186 LYS A C 1
ATOM 1435 O O . LYS A 1 186 ? -3.605 13.860 -2.021 1.00 96.94 186 LYS A O 1
ATOM 1440 N N . ILE A 1 187 ? -2.796 13.480 0.051 1.00 96.62 187 ILE A N 1
ATOM 1441 C CA . ILE A 1 187 ? -1.402 13.268 -0.370 1.00 96.62 187 ILE A CA 1
ATOM 1442 C C . ILE A 1 187 ? -1.300 12.017 -1.253 1.00 96.62 187 ILE A C 1
ATOM 1444 O O . ILE A 1 187 ? -0.701 12.072 -2.325 1.00 96.62 187 ILE A O 1
ATOM 1448 N N . THR A 1 188 ? -1.963 10.924 -0.871 1.00 96.00 188 THR A N 1
ATOM 1449 C CA . THR A 1 188 ? -2.043 9.694 -1.676 1.00 96.00 188 THR A CA 1
ATOM 1450 C C . THR A 1 188 ? -2.630 9.984 -3.057 1.00 96.00 188 THR A C 1
ATOM 1452 O O . THR A 1 188 ? -2.059 9.588 -4.070 1.00 96.00 188 THR A O 1
ATOM 1455 N N . GLY A 1 189 ? -3.719 10.755 -3.129 1.00 94.00 189 GLY A N 1
ATOM 1456 C CA . GLY A 1 189 ? -4.314 11.183 -4.396 1.00 94.00 189 GLY A CA 1
ATOM 1457 C C . GLY A 1 189 ? -3.376 12.035 -5.260 1.00 94.00 189 GLY A C 1
ATOM 1458 O O . GLY A 1 189 ? -3.396 11.913 -6.485 1.00 94.00 189 GLY A O 1
ATOM 1459 N N . PHE A 1 190 ? -2.535 12.877 -4.655 1.00 95.44 190 PHE A N 1
ATOM 1460 C CA . PHE A 1 190 ? -1.489 13.610 -5.372 1.00 95.44 190 PHE A CA 1
ATOM 1461 C C . PHE A 1 190 ? -0.412 12.668 -5.926 1.00 95.44 190 PHE A C 1
ATOM 1463 O O . PHE A 1 190 ? -0.112 12.733 -7.117 1.00 95.44 190 PHE A O 1
ATOM 1470 N N . ILE A 1 191 ? 0.104 11.747 -5.108 1.00 95.38 191 ILE A N 1
ATOM 1471 C CA . ILE A 1 191 ? 1.115 10.765 -5.531 1.00 95.38 191 ILE A CA 1
ATOM 1472 C C . ILE A 1 191 ? 0.570 9.882 -6.663 1.00 95.38 191 ILE A C 1
ATOM 1474 O O . ILE A 1 191 ? 1.259 9.655 -7.656 1.00 95.38 191 ILE A O 1
ATOM 1478 N N . LEU A 1 192 ? -0.694 9.455 -6.586 1.00 93.25 192 LEU A N 1
ATOM 1479 C CA . LEU A 1 192 ? -1.341 8.665 -7.639 1.00 93.25 192 LEU A CA 1
ATOM 1480 C C . LEU A 1 192 ? -1.446 9.409 -8.978 1.00 93.25 192 LEU A C 1
ATOM 1482 O O . LEU A 1 192 ? -1.378 8.774 -10.027 1.00 93.25 192 LEU A O 1
ATOM 1486 N N . LYS A 1 193 ? -1.547 10.745 -8.988 1.00 93.44 193 LYS A N 1
ATOM 1487 C CA . LYS A 1 193 ? -1.491 11.524 -10.241 1.00 93.44 193 LYS A CA 1
ATOM 1488 C C . LYS A 1 193 ? -0.111 11.484 -10.898 1.00 93.44 193 LYS A C 1
ATOM 1490 O O . LYS A 1 193 ? -0.024 11.647 -12.111 1.00 93.44 193 LYS A O 1
ATOM 1495 N N . LEU A 1 194 ? 0.945 11.256 -10.119 1.00 94.75 194 LEU A N 1
ATOM 1496 C CA . LEU A 1 194 ? 2.313 11.079 -10.614 1.00 94.75 194 LEU A CA 1
ATOM 1497 C C . LEU A 1 194 ? 2.585 9.639 -11.076 1.00 94.75 194 LEU A C 1
ATOM 1499 O O . LEU A 1 194 ? 3.593 9.397 -11.741 1.00 94.75 194 LEU A O 1
ATOM 1503 N N . ALA A 1 195 ? 1.685 8.692 -10.779 1.00 94.44 195 ALA A N 1
ATOM 1504 C CA . ALA A 1 195 ? 1.855 7.279 -11.111 1.00 94.44 195 ALA A CA 1
ATOM 1505 C C . ALA A 1 195 ? 2.161 7.009 -12.593 1.00 94.44 195 ALA A C 1
ATOM 1507 O O . ALA A 1 195 ? 3.054 6.206 -12.845 1.00 94.44 195 ALA A O 1
ATOM 1508 N N . PRO A 1 196 ? 1.538 7.676 -13.586 1.00 95.88 196 PRO A N 1
ATOM 1509 C CA . PRO A 1 196 ? 1.904 7.468 -14.987 1.00 95.88 196 PRO A CA 1
ATOM 1510 C C . PRO A 1 196 ? 3.386 7.764 -15.268 1.00 95.88 196 PRO A C 1
ATOM 1512 O O . PRO A 1 196 ? 4.024 7.044 -16.029 1.00 95.88 196 PRO A O 1
ATOM 1515 N N . VAL A 1 197 ? 3.963 8.787 -14.636 1.00 96.38 197 VAL A N 1
ATOM 1516 C CA . VAL A 1 197 ? 5.379 9.142 -14.824 1.00 96.38 197 VAL A CA 1
ATOM 1517 C C . VAL A 1 197 ? 6.287 8.155 -14.086 1.00 96.38 197 VAL A C 1
ATOM 1519 O O . VAL A 1 197 ? 7.257 7.658 -14.655 1.00 96.38 197 VAL A O 1
ATOM 1522 N N . GLY A 1 198 ? 5.939 7.810 -12.845 1.00 96.12 198 GLY A N 1
ATOM 1523 C CA . GLY A 1 198 ? 6.687 6.834 -12.049 1.00 96.12 198 GLY A CA 1
ATOM 1524 C C . GLY A 1 198 ? 6.714 5.441 -12.680 1.00 96.12 198 GLY A C 1
ATOM 1525 O O . GLY A 1 198 ? 7.774 4.835 -12.807 1.00 96.12 198 GLY A O 1
ATOM 1526 N N . ILE A 1 199 ? 5.560 4.956 -13.144 1.00 96.25 199 ILE A N 1
ATOM 1527 C CA . ILE A 1 199 ? 5.419 3.642 -13.784 1.00 96.25 199 ILE A CA 1
ATOM 1528 C C . ILE A 1 199 ? 6.157 3.599 -15.124 1.00 96.25 199 ILE A C 1
ATOM 1530 O O . ILE A 1 199 ? 6.784 2.586 -15.424 1.00 96.25 199 ILE A O 1
ATOM 1534 N N . PHE A 1 200 ? 6.157 4.694 -15.894 1.00 97.38 200 PHE A N 1
ATOM 1535 C CA . PHE A 1 200 ? 7.018 4.809 -17.074 1.00 97.38 200 PHE A CA 1
ATOM 1536 C C . PHE A 1 200 ? 8.494 4.597 -16.704 1.00 97.38 200 PHE A C 1
ATOM 1538 O O . PHE A 1 200 ? 9.154 3.756 -17.311 1.00 97.38 200 PHE A O 1
ATOM 1545 N N . GLY A 1 201 ? 8.993 5.301 -15.678 1.00 95.62 201 GLY A N 1
ATOM 1546 C CA . GLY A 1 201 ? 10.378 5.172 -15.213 1.00 95.62 201 GLY A CA 1
ATOM 1547 C C . GLY A 1 201 ? 10.718 3.756 -14.740 1.00 95.62 201 GLY A C 1
ATOM 1548 O O . GLY A 1 201 ? 11.735 3.194 -15.140 1.00 95.62 201 GLY A O 1
ATOM 1549 N N . ILE A 1 202 ? 9.830 3.127 -13.965 1.00 94.44 202 ILE A N 1
ATOM 1550 C CA . ILE A 1 202 ? 10.005 1.741 -13.504 1.00 94.44 202 ILE A CA 1
ATOM 1551 C C . ILE A 1 202 ? 10.085 0.777 -14.694 1.00 94.44 202 ILE A C 1
ATOM 1553 O O . ILE A 1 202 ? 11.016 -0.024 -14.774 1.00 94.44 202 ILE A O 1
ATOM 1557 N N . MET A 1 203 ? 9.143 0.860 -15.637 1.00 93.88 203 MET A N 1
ATOM 1558 C CA . MET A 1 203 ? 9.110 -0.049 -16.787 1.00 93.88 203 MET A CA 1
ATOM 1559 C C . MET A 1 203 ? 10.311 0.164 -17.707 1.00 93.88 203 MET A C 1
ATOM 1561 O O . MET A 1 203 ? 10.946 -0.809 -18.108 1.00 93.88 203 MET A O 1
ATOM 1565 N N . ALA A 1 204 ? 10.684 1.414 -17.982 1.00 94.62 204 ALA A N 1
ATOM 1566 C CA . ALA A 1 204 ? 11.859 1.723 -18.788 1.00 94.62 204 ALA A CA 1
ATOM 1567 C C . ALA A 1 204 ? 13.164 1.248 -18.130 1.00 94.62 204 ALA A C 1
ATOM 1569 O O . ALA A 1 204 ? 14.001 0.678 -18.828 1.00 94.62 204 ALA A O 1
ATOM 1570 N N . LYS A 1 205 ? 13.322 1.412 -16.805 1.00 93.06 205 LYS A N 1
ATOM 1571 C CA . LYS A 1 205 ? 14.466 0.898 -16.019 1.00 93.06 205 LYS A CA 1
ATOM 1572 C C . LYS A 1 205 ? 14.573 -0.623 -16.119 1.00 93.06 205 LYS A C 1
ATOM 1574 O O . LYS A 1 205 ? 15.648 -1.152 -16.398 1.00 93.06 205 LYS A O 1
ATOM 1579 N N . ILE A 1 206 ? 13.465 -1.328 -15.891 1.00 89.88 206 ILE A N 1
ATOM 1580 C CA . ILE A 1 206 ? 13.443 -2.795 -15.902 1.00 89.88 206 ILE A CA 1
ATOM 1581 C C . ILE A 1 206 ? 13.777 -3.296 -17.306 1.00 89.88 206 ILE A C 1
ATOM 1583 O O . ILE A 1 206 ? 14.708 -4.077 -17.478 1.00 89.88 206 ILE A O 1
ATOM 1587 N N . VAL A 1 207 ? 13.082 -2.803 -18.330 1.00 91.69 207 VAL A N 1
ATOM 1588 C CA . VAL A 1 207 ? 13.242 -3.302 -19.702 1.00 91.69 207 VAL A CA 1
ATOM 1589 C C . VAL A 1 207 ? 14.606 -2.946 -20.297 1.00 91.69 207 VAL A C 1
ATOM 1591 O O . VAL A 1 207 ? 15.161 -3.757 -21.036 1.00 91.69 207 VAL A O 1
ATOM 1594 N N . SER A 1 208 ? 15.187 -1.790 -19.963 1.00 91.12 208 SER A N 1
ATOM 1595 C CA . SER A 1 208 ? 16.521 -1.427 -20.463 1.00 91.12 208 SER A CA 1
ATOM 1596 C C . SER A 1 208 ? 17.653 -2.268 -19.872 1.00 91.12 208 SER A C 1
ATOM 1598 O O . SER A 1 208 ? 18.660 -2.466 -20.546 1.00 91.12 208 SER A O 1
ATOM 1600 N N . SER A 1 209 ? 17.485 -2.780 -18.648 1.00 86.56 209 SER A N 1
ATOM 1601 C CA . SER A 1 209 ? 18.493 -3.589 -17.947 1.00 86.56 209 SER A CA 1
ATOM 1602 C C . SER A 1 209 ? 18.312 -5.097 -18.130 1.00 86.56 209 SER A C 1
ATOM 1604 O O . SER A 1 209 ? 19.290 -5.837 -18.126 1.00 86.56 209 SER A O 1
ATOM 1606 N N . THR A 1 210 ? 17.074 -5.563 -18.304 1.00 82.38 210 THR A N 1
ATOM 1607 C CA . THR A 1 210 ? 16.740 -7.001 -18.328 1.00 82.38 210 THR A CA 1
ATOM 1608 C C . THR A 1 210 ? 16.100 -7.476 -19.637 1.00 82.38 210 THR A C 1
ATOM 1610 O O . THR A 1 210 ? 15.894 -8.674 -19.836 1.00 82.38 210 THR A O 1
ATOM 1613 N N . GLY A 1 211 ? 15.794 -6.560 -20.561 1.00 84.88 211 GLY A N 1
ATOM 1614 C CA . GLY A 1 211 ? 15.148 -6.875 -21.834 1.00 84.88 211 GLY A CA 1
ATOM 1615 C C . GLY A 1 211 ? 13.697 -7.351 -21.688 1.00 84.88 211 GLY A C 1
ATOM 1616 O O . GLY A 1 211 ? 13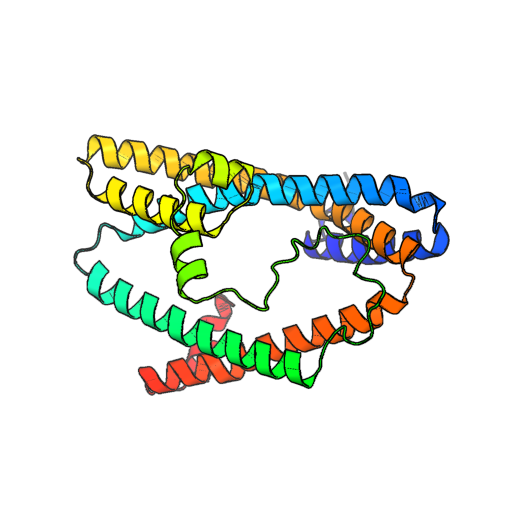.027 -7.122 -20.682 1.00 84.88 211 GLY A O 1
ATOM 1617 N N . LEU A 1 212 ? 13.180 -8.020 -22.726 1.00 84.75 212 LEU A N 1
ATOM 1618 C CA . LEU A 1 212 ? 11.786 -8.491 -22.761 1.00 84.75 212 LEU A CA 1
ATOM 1619 C C . LEU A 1 212 ? 11.541 -9.798 -22.004 1.00 84.75 212 LEU A C 1
ATOM 1621 O O . LEU A 1 212 ? 10.388 -10.167 -21.780 1.00 84.75 212 LEU A O 1
ATOM 1625 N N . GLN A 1 213 ? 12.597 -10.499 -21.593 1.00 79.19 213 GLN A N 1
ATOM 1626 C CA . GLN A 1 213 ? 12.470 -11.800 -20.937 1.00 79.19 213 GLN A CA 1
ATOM 1627 C C . GLN A 1 213 ? 11.703 -11.704 -19.607 1.00 79.19 213 GLN A C 1
ATOM 1629 O O . GLN A 1 213 ? 10.992 -12.635 -19.223 1.00 79.19 213 GLN A O 1
ATOM 1634 N N . VAL A 1 214 ? 11.749 -10.539 -18.955 1.00 79.25 214 VAL A N 1
ATOM 1635 C CA . VAL A 1 214 ? 10.981 -10.239 -17.741 1.00 79.25 214 VAL A CA 1
ATOM 1636 C C . VAL A 1 214 ? 9.469 -10.350 -17.951 1.00 79.25 214 VAL A C 1
ATOM 1638 O O . VAL A 1 214 ? 8.783 -10.823 -17.047 1.00 79.25 214 VAL A O 1
ATOM 1641 N N . PHE A 1 215 ? 8.933 -10.027 -19.135 1.00 82.50 215 PHE A N 1
ATOM 1642 C CA . PHE A 1 215 ? 7.491 -10.142 -19.400 1.00 82.50 215 PHE A CA 1
ATOM 1643 C C . PHE A 1 215 ? 6.989 -11.582 -19.383 1.00 82.50 215 PHE A C 1
ATOM 1645 O O . PHE A 1 215 ? 5.844 -11.805 -19.002 1.00 82.50 215 PHE A O 1
ATOM 1652 N N . GLY A 1 216 ? 7.826 -12.562 -19.736 1.00 83.00 216 GLY A N 1
ATOM 1653 C CA . GLY A 1 216 ? 7.448 -13.972 -19.628 1.00 83.00 216 GLY A CA 1
ATOM 1654 C C . GLY A 1 216 ? 7.172 -14.363 -18.174 1.00 83.00 216 GLY A C 1
ATOM 1655 O O . GLY A 1 216 ? 6.134 -14.946 -17.862 1.00 83.00 216 GLY A O 1
ATOM 1656 N N . ASN A 1 217 ? 8.064 -13.967 -17.264 1.00 80.81 217 ASN A N 1
ATOM 1657 C CA . ASN A 1 217 ? 7.942 -14.280 -15.840 1.00 80.81 217 ASN A CA 1
ATOM 1658 C C . ASN A 1 217 ? 6.874 -13.434 -15.140 1.00 80.81 217 ASN A C 1
ATOM 1660 O O . ASN A 1 217 ? 6.074 -13.980 -14.380 1.00 80.81 217 ASN A O 1
ATOM 1664 N N . LEU A 1 218 ? 6.790 -12.137 -15.453 1.00 84.88 218 LEU A N 1
ATOM 1665 C CA . LEU A 1 218 ? 5.698 -11.279 -14.984 1.00 84.88 218 LEU A CA 1
ATOM 1666 C C . LEU A 1 218 ? 4.346 -11.760 -15.503 1.00 84.88 218 LEU A C 1
ATOM 1668 O O . LEU A 1 218 ? 3.374 -11.715 -14.761 1.00 84.88 218 LEU A O 1
ATOM 1672 N N . GLY A 1 219 ? 4.281 -12.253 -16.740 1.00 87.75 219 GLY A N 1
ATOM 1673 C CA . GLY A 1 219 ? 3.081 -12.847 -17.317 1.00 87.75 219 GLY A CA 1
ATOM 1674 C C . GLY A 1 219 ? 2.642 -14.086 -16.542 1.00 87.75 219 GLY A C 1
ATOM 1675 O O . GLY A 1 219 ? 1.501 -14.143 -16.086 1.00 87.75 219 GLY A O 1
ATOM 1676 N N . LYS A 1 220 ? 3.554 -15.043 -16.305 1.00 88.44 220 LYS A N 1
ATOM 1677 C CA . LYS A 1 220 ? 3.274 -16.224 -15.464 1.00 88.44 220 LYS A CA 1
ATOM 1678 C C . LYS A 1 220 ? 2.793 -15.815 -14.067 1.00 88.44 220 LYS A C 1
ATOM 1680 O O . LYS A 1 220 ? 1.797 -16.354 -13.587 1.00 88.44 220 LYS A O 1
ATOM 1685 N N . TYR A 1 221 ? 3.457 -14.848 -13.431 1.00 89.94 221 TYR A N 1
ATOM 1686 C CA . TYR A 1 221 ? 3.045 -14.317 -12.129 1.00 89.94 221 TYR A CA 1
ATOM 1687 C C . TYR A 1 221 ? 1.651 -13.673 -12.181 1.00 89.94 221 TYR A C 1
ATOM 1689 O O . TYR A 1 221 ? 0.792 -14.010 -11.369 1.00 89.94 221 TYR A O 1
ATOM 1697 N N . PHE A 1 222 ? 1.388 -12.815 -13.170 1.00 91.88 222 PHE A N 1
ATOM 1698 C CA . PHE A 1 222 ? 0.098 -12.155 -13.373 1.00 91.88 222 PHE A CA 1
ATOM 1699 C C . PHE A 1 222 ? -1.037 -13.170 -13.520 1.00 91.88 222 PHE A C 1
ATOM 1701 O O . PHE A 1 222 ? -2.030 -13.079 -12.801 1.00 91.88 222 PHE A O 1
ATOM 1708 N N . PHE A 1 223 ? -0.882 -14.171 -14.390 1.00 94.06 223 PHE A N 1
ATOM 1709 C CA . PHE A 1 223 ? -1.899 -15.208 -14.574 1.00 94.06 223 PHE A CA 1
ATOM 1710 C C . PHE A 1 223 ? -2.058 -16.103 -13.343 1.00 94.06 223 PHE A C 1
ATOM 1712 O O . PHE A 1 223 ? -3.177 -16.519 -13.043 1.00 94.06 223 PHE A O 1
ATOM 1719 N N . THR A 1 224 ? -0.982 -16.354 -12.593 1.00 93.81 224 THR A N 1
ATOM 1720 C CA . THR A 1 224 ? -1.044 -17.082 -11.314 1.00 93.81 224 THR A CA 1
ATOM 1721 C C . THR A 1 224 ? -1.898 -16.321 -10.300 1.00 93.81 224 THR A C 1
ATOM 1723 O O . THR A 1 224 ? -2.836 -16.884 -9.735 1.00 93.81 224 THR A O 1
ATOM 1726 N N . VAL A 1 225 ? -1.624 -15.027 -10.109 1.00 93.94 225 VAL A N 1
ATOM 1727 C CA . VAL A 1 225 ? -2.382 -14.166 -9.188 1.00 93.94 225 VAL A CA 1
ATOM 1728 C C . VAL A 1 225 ? -3.828 -14.010 -9.652 1.00 93.94 225 VAL A C 1
ATOM 1730 O O . VAL A 1 225 ? -4.739 -14.157 -8.842 1.00 93.94 225 VAL A O 1
ATOM 1733 N N . LEU A 1 226 ? -4.058 -13.772 -10.947 1.00 95.38 226 LEU A N 1
ATOM 1734 C CA . LEU A 1 226 ? -5.401 -13.651 -11.515 1.00 95.38 226 LEU A CA 1
ATOM 1735 C C . LEU A 1 226 ? -6.214 -14.931 -11.298 1.00 95.38 226 LEU A C 1
ATOM 1737 O O . LEU A 1 226 ? -7.357 -14.859 -10.860 1.00 95.38 226 LEU A O 1
ATOM 1741 N N . SER A 1 227 ? -5.616 -16.099 -11.534 1.00 95.31 227 SER A N 1
ATOM 1742 C CA . SER A 1 227 ? -6.263 -17.390 -11.275 1.00 95.31 227 SER A CA 1
ATOM 1743 C C . SER A 1 227 ? -6.581 -17.566 -9.791 1.00 95.31 227 SER A C 1
ATOM 1745 O O . SER A 1 227 ? -7.680 -17.995 -9.452 1.00 95.31 227 SER A O 1
ATOM 1747 N N . GLY A 1 228 ? -5.665 -17.175 -8.899 1.00 95.56 228 GLY A N 1
ATOM 1748 C CA . GLY A 1 228 ? -5.896 -17.191 -7.454 1.00 95.56 228 GLY A CA 1
ATOM 1749 C C . GLY A 1 228 ? -7.049 -16.289 -7.026 1.00 95.56 228 GLY A C 1
ATOM 1750 O O . GLY A 1 228 ? -7.904 -16.723 -6.258 1.00 95.56 228 GLY A O 1
ATOM 1751 N N . LEU A 1 229 ? -7.125 -15.074 -7.573 1.00 94.56 229 LEU A N 1
ATOM 1752 C CA . LEU A 1 229 ? -8.233 -14.147 -7.335 1.00 94.56 229 LEU A CA 1
ATOM 1753 C C . LEU A 1 229 ? -9.561 -14.711 -7.849 1.00 94.56 229 LEU A C 1
ATOM 1755 O O . LEU A 1 229 ? -10.555 -14.655 -7.130 1.00 94.56 229 LEU A O 1
ATOM 1759 N N . LEU A 1 230 ? -9.579 -15.299 -9.050 1.00 95.25 230 LEU A N 1
ATOM 1760 C CA . LEU A 1 230 ? -10.777 -15.921 -9.620 1.00 95.25 230 LEU A CA 1
ATOM 1761 C C . LEU A 1 230 ? -11.235 -17.128 -8.793 1.00 95.25 230 LEU A C 1
ATOM 1763 O O . LEU A 1 230 ? -12.416 -17.228 -8.474 1.00 95.25 230 LEU A O 1
ATOM 1767 N N . ILE A 1 231 ? -10.321 -18.013 -8.389 1.00 95.06 231 ILE A N 1
ATOM 1768 C CA . ILE A 1 231 ? -10.640 -19.156 -7.520 1.00 95.06 231 ILE A CA 1
ATOM 1769 C C . ILE A 1 231 ? -11.154 -18.659 -6.168 1.00 95.06 231 ILE A C 1
ATOM 1771 O O . ILE A 1 231 ? -12.156 -19.161 -5.661 1.00 95.06 231 ILE A O 1
ATOM 1775 N N . HIS A 1 232 ? -10.527 -17.641 -5.586 1.00 93.38 232 HIS A N 1
ATOM 1776 C CA . HIS A 1 232 ? -10.987 -17.103 -4.314 1.00 93.38 232 HIS A CA 1
ATOM 1777 C C . HIS A 1 232 ? -12.387 -16.477 -4.426 1.00 93.38 232 HIS A C 1
ATOM 1779 O O . HIS A 1 232 ? -13.251 -16.724 -3.583 1.00 93.38 232 HIS A O 1
ATOM 1785 N N . TYR A 1 233 ? -12.633 -15.728 -5.501 1.00 91.19 233 TYR A N 1
ATOM 1786 C CA . TYR A 1 233 ? -13.902 -15.055 -5.763 1.00 91.19 233 TYR A CA 1
ATOM 1787 C C . TYR A 1 233 ? -15.048 -16.017 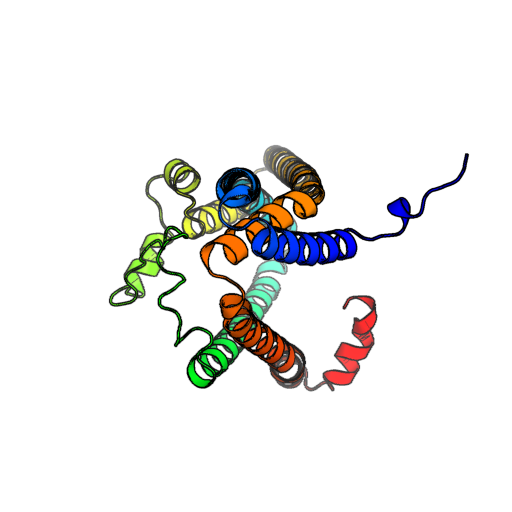-6.116 1.00 91.19 233 TYR A C 1
ATOM 1789 O O . TYR A 1 233 ? -16.153 -15.843 -5.612 1.00 91.19 233 TYR A O 1
ATOM 1797 N N . PHE A 1 234 ? -14.807 -17.036 -6.947 1.00 92.50 234 PHE A N 1
ATOM 1798 C CA . PHE A 1 234 ? -15.846 -17.967 -7.412 1.00 92.50 234 PHE A CA 1
ATOM 1799 C C . PHE A 1 234 ? -15.983 -19.236 -6.566 1.00 92.50 234 PHE A C 1
ATOM 1801 O O . PHE A 1 234 ? -17.049 -19.845 -6.567 1.00 92.50 234 PHE A O 1
ATOM 1808 N N . LEU A 1 235 ? -14.944 -19.652 -5.840 1.00 91.94 235 LEU A N 1
ATOM 1809 C CA . LEU A 1 235 ? -14.979 -20.854 -5.002 1.00 91.94 235 LEU A CA 1
ATOM 1810 C C . LEU A 1 235 ? -14.931 -20.506 -3.516 1.00 91.94 235 LEU A C 1
ATOM 1812 O O . LEU A 1 235 ? -15.860 -20.842 -2.785 1.00 91.94 235 LEU A O 1
ATOM 1816 N N . SER A 1 236 ? -13.872 -19.839 -3.051 1.00 91.44 236 SER A N 1
ATOM 1817 C CA . SER A 1 236 ? -13.640 -19.683 -1.609 1.00 91.44 236 SER A CA 1
ATOM 1818 C C . SER A 1 236 ? -14.707 -18.833 -0.918 1.00 91.44 236 SER A C 1
ATOM 1820 O O . SER A 1 236 ? -15.284 -19.277 0.075 1.00 91.44 236 SER A O 1
ATOM 1822 N N . LEU A 1 237 ? -14.995 -17.629 -1.426 1.00 90.19 237 LEU A N 1
ATOM 1823 C CA . LEU A 1 237 ? -15.997 -16.743 -0.825 1.00 90.19 237 LEU A CA 1
ATOM 1824 C C . LEU A 1 237 ? -17.417 -17.345 -0.905 1.00 90.19 237 LEU A C 1
ATOM 1826 O O . LEU A 1 237 ? -18.088 -17.390 0.131 1.00 90.19 237 LEU A O 1
ATOM 1830 N N . PRO A 1 238 ? -17.870 -17.897 -2.051 1.00 90.44 238 PRO A N 1
ATOM 1831 C CA . PRO A 1 238 ? -19.155 -18.585 -2.144 1.00 90.44 238 PRO A CA 1
ATOM 1832 C C . PRO A 1 238 ? -19.286 -19.772 -1.196 1.00 90.44 238 PRO A C 1
ATOM 1834 O O . PRO A 1 238 ? -20.337 -19.938 -0.575 1.00 90.44 238 PRO A O 1
ATOM 1837 N N . LEU A 1 239 ? -18.225 -20.567 -1.041 1.00 90.12 239 LEU A N 1
ATOM 1838 C CA . LEU A 1 239 ? -18.205 -21.706 -0.126 1.00 90.12 239 LEU A CA 1
ATOM 1839 C C . LEU A 1 239 ? -18.390 -21.256 1.325 1.00 90.12 239 LEU A C 1
ATOM 1841 O O . LEU A 1 239 ? -19.195 -21.843 2.046 1.00 90.12 239 LEU A O 1
ATOM 1845 N N . ILE A 1 240 ? -17.699 -20.193 1.747 1.00 88.56 240 ILE A N 1
ATOM 1846 C CA . ILE A 1 240 ? -17.851 -19.635 3.096 1.00 88.56 240 ILE A CA 1
ATOM 1847 C C . ILE A 1 240 ? -19.287 -19.130 3.296 1.00 88.56 240 ILE A C 1
ATOM 1849 O O . ILE A 1 240 ? -19.934 -19.491 4.278 1.00 88.56 240 ILE A O 1
ATOM 1853 N N . VAL A 1 241 ? -19.833 -18.359 2.352 1.00 87.81 241 VAL A N 1
ATOM 1854 C CA . VAL A 1 241 ? -21.222 -17.875 2.439 1.00 87.81 241 VAL A CA 1
ATOM 1855 C C . VAL A 1 241 ? -22.202 -19.044 2.549 1.00 87.81 241 VAL A C 1
ATOM 1857 O O . VAL A 1 241 ? -23.058 -19.042 3.438 1.00 87.81 241 VAL A O 1
ATOM 1860 N N . PHE A 1 242 ? -22.061 -20.062 1.703 1.00 88.81 242 PHE A N 1
ATOM 1861 C CA . PHE A 1 242 ? -22.920 -21.242 1.726 1.00 88.81 242 PHE A CA 1
ATOM 1862 C C . PHE A 1 242 ? -22.815 -22.010 3.052 1.00 88.81 242 PHE A C 1
ATOM 1864 O O . PHE A 1 242 ? -23.842 -22.333 3.646 1.00 88.81 242 PHE A O 1
ATOM 1871 N N . LEU A 1 243 ? -21.605 -22.242 3.570 1.00 88.62 243 LEU A N 1
ATOM 1872 C CA . LEU A 1 243 ? -21.387 -22.966 4.829 1.00 88.62 243 LEU A CA 1
ATOM 1873 C C . LEU A 1 243 ? -22.024 -22.261 6.036 1.00 88.62 243 LEU A C 1
ATOM 1875 O O . LEU A 1 243 ? -22.629 -22.919 6.882 1.00 88.62 243 LEU A O 1
ATOM 1879 N N . PHE A 1 244 ? -21.914 -20.932 6.116 1.00 86.25 244 PHE A N 1
ATOM 1880 C CA . PHE A 1 244 ? -22.392 -20.172 7.277 1.00 86.25 244 PHE A CA 1
ATOM 1881 C C . PHE A 1 244 ? -23.856 -19.732 7.178 1.00 86.25 244 PHE A C 1
ATOM 1883 O O . PHE A 1 244 ? -24.512 -19.587 8.209 1.00 86.25 244 PHE A O 1
ATOM 1890 N N . THR A 1 245 ? -24.378 -19.505 5.970 1.00 86.69 245 THR A N 1
ATOM 1891 C CA . THR A 1 245 ? -25.743 -18.976 5.776 1.00 86.69 245 THR A CA 1
ATOM 1892 C C . THR A 1 245 ? -26.716 -19.991 5.185 1.00 86.69 245 THR A C 1
ATOM 1894 O O . THR A 1 245 ? -27.924 -19.801 5.303 1.00 86.69 245 THR A O 1
ATOM 1897 N N . LYS A 1 246 ? -26.215 -21.061 4.547 1.00 87.12 246 LYS A N 1
ATOM 1898 C CA . LYS A 1 246 ? -26.993 -22.021 3.738 1.00 87.12 246 LYS A CA 1
ATOM 1899 C C . LYS A 1 246 ? -27.798 -21.375 2.600 1.00 87.12 246 LYS A C 1
ATOM 1901 O O . LYS A 1 246 ? -28.687 -22.007 2.034 1.00 87.12 246 LYS A O 1
ATOM 1906 N N . LEU A 1 247 ? -27.497 -20.122 2.255 1.00 87.31 247 LEU A N 1
ATOM 1907 C CA . LEU A 1 247 ? -28.097 -19.414 1.128 1.00 87.31 247 LEU A CA 1
ATOM 1908 C C . LEU A 1 247 ? -27.324 -19.715 -0.155 1.00 87.31 247 LEU A C 1
ATOM 1910 O O . LEU A 1 247 ? -26.141 -20.041 -0.116 1.00 87.31 247 LEU A O 1
ATOM 1914 N N . ASN A 1 248 ? -27.987 -19.556 -1.303 1.00 89.12 248 ASN A N 1
ATOM 1915 C CA . ASN A 1 248 ? -27.317 -19.646 -2.596 1.00 89.12 248 ASN A CA 1
ATOM 1916 C C . ASN A 1 248 ? -26.323 -18.471 -2.744 1.00 89.12 248 ASN A C 1
ATOM 1918 O O . ASN A 1 248 ? -26.764 -17.319 -2.861 1.00 89.12 248 ASN A O 1
ATOM 1922 N N . PRO A 1 249 ? -25.005 -18.738 -2.767 1.00 86.62 249 PRO A N 1
ATOM 1923 C CA . PRO A 1 249 ? -23.996 -17.688 -2.740 1.00 86.62 249 PRO A CA 1
ATOM 1924 C C . PRO A 1 249 ? -23.945 -16.886 -4.043 1.00 86.62 249 PRO A C 1
ATOM 1926 O O . PRO A 1 249 ? -23.745 -15.678 -4.005 1.00 86.62 249 PRO A O 1
ATOM 1929 N N . TYR A 1 250 ? -24.215 -17.506 -5.193 1.00 84.88 250 TYR A N 1
ATOM 1930 C CA . TYR A 1 250 ? -24.195 -16.814 -6.484 1.00 84.88 250 TYR A CA 1
ATOM 1931 C C . TYR A 1 250 ? -25.355 -15.829 -6.625 1.00 84.88 250 TYR A C 1
ATOM 1933 O O . TYR A 1 250 ? -25.189 -14.742 -7.177 1.00 84.88 250 TYR A O 1
ATOM 1941 N N . ARG A 1 251 ? -26.523 -16.157 -6.055 1.00 84.44 251 ARG A N 1
ATOM 1942 C CA . ARG A 1 251 ? -27.643 -15.207 -5.975 1.00 84.44 251 ARG A CA 1
ATOM 1943 C C . ARG A 1 251 ? -27.296 -14.020 -5.076 1.00 84.44 251 ARG A C 1
ATOM 1945 O O . ARG A 1 251 ? -27.660 -12.893 -5.392 1.00 84.44 251 ARG A O 1
ATOM 1952 N N . HIS A 1 252 ? -26.581 -14.269 -3.980 1.00 85.12 252 HIS A N 1
ATOM 1953 C CA . HIS A 1 252 ? -26.095 -13.209 -3.100 1.00 85.12 252 HIS A CA 1
ATOM 1954 C C . HIS A 1 252 ? -25.077 -12.301 -3.806 1.00 85.12 252 HIS A C 1
ATOM 1956 O O . HIS A 1 252 ? -25.243 -11.086 -3.776 1.00 85.12 252 HIS A O 1
ATOM 1962 N N . MET A 1 253 ? -24.101 -12.874 -4.518 1.00 85.19 253 MET A N 1
ATOM 1963 C CA . MET A 1 253 ? -23.125 -12.114 -5.312 1.00 85.19 253 MET A CA 1
ATOM 1964 C C . MET A 1 253 ? -23.799 -11.246 -6.375 1.00 85.19 253 MET A C 1
ATOM 1966 O O . MET A 1 253 ? -23.454 -10.078 -6.516 1.00 85.19 253 MET A O 1
ATOM 1970 N N . ASN A 1 254 ? -24.796 -11.783 -7.082 1.00 85.06 254 ASN A N 1
ATOM 1971 C CA . ASN A 1 254 ? -25.517 -11.027 -8.104 1.00 85.06 254 ASN A CA 1
ATOM 1972 C C . ASN A 1 254 ? -26.277 -9.831 -7.510 1.00 85.06 254 ASN A C 1
ATOM 1974 O O . ASN A 1 254 ? -26.314 -8.761 -8.100 1.00 85.06 254 ASN A O 1
ATOM 1978 N N . ASN A 1 255 ? -26.828 -9.975 -6.303 1.00 85.12 255 ASN A N 1
ATOM 1979 C CA . ASN A 1 255 ? -27.464 -8.858 -5.600 1.00 85.12 255 ASN A CA 1
ATOM 1980 C C . ASN A 1 255 ? -26.455 -7.794 -5.128 1.00 85.12 255 ASN A C 1
ATOM 1982 O O . ASN A 1 255 ? -26.849 -6.668 -4.835 1.00 85.12 255 ASN A O 1
ATOM 1986 N N . MET A 1 256 ? -25.169 -8.144 -5.034 1.00 83.25 256 MET A N 1
ATOM 1987 C CA . MET A 1 256 ? -24.078 -7.243 -4.656 1.00 83.25 256 MET A CA 1
ATOM 1988 C C . MET A 1 256 ? -23.301 -6.696 -5.860 1.00 83.25 256 MET A C 1
ATOM 1990 O O . MET A 1 256 ? -22.341 -5.956 -5.660 1.00 83.25 256 MET A O 1
ATOM 1994 N N . SER A 1 257 ? -23.707 -7.003 -7.098 1.00 80.19 257 SER A N 1
ATOM 1995 C CA . SER A 1 257 ? -22.967 -6.619 -8.309 1.00 80.19 257 SER A CA 1
ATOM 1996 C C . SER A 1 257 ? -22.798 -5.108 -8.476 1.00 80.19 257 SER A C 1
ATOM 1998 O O . SER A 1 257 ? -21.891 -4.672 -9.162 1.00 80.19 257 SER A O 1
ATOM 2000 N N . THR A 1 258 ? -23.659 -4.294 -7.860 1.00 74.94 258 THR A N 1
ATOM 2001 C CA . THR A 1 258 ? -23.559 -2.825 -7.889 1.00 74.94 258 THR A CA 1
ATOM 2002 C C . THR A 1 258 ? -22.398 -2.289 -7.038 1.00 74.94 258 THR A C 1
ATOM 2004 O O . THR A 1 258 ? -21.999 -1.140 -7.206 1.00 74.94 258 THR A O 1
ATOM 2007 N N . ALA A 1 259 ? -21.888 -3.091 -6.099 1.00 67.94 259 ALA A N 1
ATOM 2008 C CA . ALA A 1 259 ? -20.782 -2.739 -5.207 1.00 67.94 259 ALA A CA 1
ATOM 2009 C C . ALA A 1 259 ? -19.437 -3.376 -5.613 1.00 67.94 259 ALA A C 1
ATOM 2011 O O . ALA A 1 259 ? -18.421 -3.066 -4.990 1.00 67.94 259 ALA A O 1
ATOM 2012 N N . LEU A 1 260 ? -19.447 -4.270 -6.609 1.00 56.91 260 LEU A N 1
ATOM 2013 C CA . LEU A 1 260 ? -18.299 -5.012 -7.145 1.00 56.91 260 LEU A CA 1
ATOM 2014 C C . LEU A 1 260 ? -17.812 -4.379 -8.452 1.00 56.91 260 LEU A C 1
ATOM 2016 O O . LEU A 1 260 ? -16.578 -4.345 -8.645 1.00 56.91 260 LEU A O 1
#

Sequence (260 aa):
MKRGILKKISLPGWIFISIILGVAAGLLLKERIYSFSATIGDIFLNLLKMITLPLIFTSISTGVISVGGSKNLGRVGLKTILYYILSSLVAIVTGLLLTNTIKPGADTSFFTSSVESSSVDIQSLSIRDIILKIFTPNIFNSFAQGEMLPVIFFSLLIGFFVTRLREKQRLLLSDILQAGFELMMKITGFILKLAPVGIFGIMAKIVSSTGLQVFGNLGKYFFTVLSGLLIHYFLSLPLIVFLFTKLNPYRHMNNMSTAL